Protein AF-A0A812DPA0-F1 (afdb_monomer)

Nearest PDB structures (foldseek):
  1r79-assembly1_A  TM=7.370E-01  e=9.648E-04  Homo sapiens
  6hxi-assembly1_C-2  TM=4.109E-01  e=8.930E-01  Methanothrix soehngenii
  1i2m-assembly3_A  TM=2.859E-01  e=7.400E-01  Homo sapiens
  6o0h-assembly1_D  TM=4.346E-01  e=3.774E+00  Homo sapiens
  7yzm-assembly1_B  TM=3.536E-01  e=4.849E+00  Carboxydothermus hydrogenoformans Z-2901

pLDDT: mean 90.05, std 7.17, range [49.28, 97.56]

InterPro domains:
  IPR001206 Diacylglycerol kinase, catalytic domain [PF00781] (116-225)
  IPR001206 Diacylglycerol kinase, catalytic domain [PS50146] (111-241)
  IPR001206 Diacylglycerol kinase, catalytic domain [SM00046] (115-241)
  IPR002219 Protein kinase C-like, phorbol ester/diacylglycerol-binding domain [PS00479] (22-72)
  IPR002219 Protein kinase C-like, phorbol ester/diacylglycerol-binding domain [PS50081] (21-72)
  IPR002219 Protein kinase C-like, phorbol ester/diacylglycerol-binding domain [SM00109] (22-72)
  IPR016064 NAD kinase/diacylglycerol kinase-like domain superfamily [SSF111331] (112-241)
  IPR017438 Inorganic polyphosphate/ATP-NAD kinase, N-terminal [G3DSA:3.40.50.10330] (113-241)
  IPR037607 Diacylglycerol kinase [PTHR11255] (9-241)
  IPR046349 C1-like domain superfamily [SSF57889] (17-77)

Organism: Acanthosepion pharaonis (NCBI:txid158019)

Structure (mmCIF, N/CA/C/O backbone):
data_AF-A0A812DPA0-F1
#
_entry.id   AF-A0A812DPA0-F1
#
loop_
_atom_site.group_PDB
_atom_site.id
_atom_site.type_symbol
_atom_site.label_atom_id
_atom_site.label_alt_id
_atom_site.label_comp_id
_atom_site.label_asym_id
_atom_site.label_entity_id
_atom_site.label_seq_id
_atom_site.pdbx_PDB_ins_code
_atom_site.Cartn_x
_atom_site.Cartn_y
_atom_site.Cartn_z
_atom_site.occupancy
_atom_site.B_iso_or_equiv
_atom_site.auth_seq_id
_atom_site.auth_comp_id
_atom_site.auth_asym_id
_atom_site.auth_atom_id
_atom_site.pdbx_PDB_model_num
ATOM 1 N N . MET A 1 1 ? 23.669 13.146 8.088 1.00 49.28 1 MET A N 1
ATOM 2 C CA . MET A 1 1 ? 22.434 12.951 7.293 1.00 49.28 1 MET A CA 1
ATOM 3 C C . MET A 1 1 ? 22.847 12.919 5.825 1.00 49.28 1 MET A C 1
ATOM 5 O O . MET A 1 1 ? 23.427 13.899 5.374 1.00 49.28 1 MET A O 1
ATOM 9 N N . LYS A 1 2 ? 22.692 11.794 5.111 1.00 52.56 2 LYS A N 1
ATOM 10 C CA . LYS A 1 2 ? 23.025 11.745 3.674 1.00 52.56 2 LYS A CA 1
ATOM 11 C C . LYS A 1 2 ? 21.976 12.555 2.908 1.00 52.56 2 LYS A C 1
ATOM 13 O O . LYS A 1 2 ? 20.784 12.380 3.145 1.00 52.56 2 LYS A O 1
ATOM 18 N N . LEU A 1 3 ? 22.413 13.466 2.042 1.00 69.50 3 LEU A N 1
ATOM 19 C CA . LEU A 1 3 ? 21.506 14.240 1.196 1.00 69.50 3 LEU A CA 1
ATOM 20 C C . LEU A 1 3 ? 20.857 13.310 0.165 1.00 69.50 3 LEU A C 1
ATOM 22 O O . LEU A 1 3 ? 21.538 12.485 -0.443 1.00 69.50 3 LEU A O 1
ATOM 26 N N . ALA A 1 4 ? 19.543 13.441 -0.023 1.00 71.94 4 ALA A N 1
ATOM 27 C CA . ALA A 1 4 ? 18.821 12.675 -1.031 1.00 71.94 4 ALA A CA 1
ATOM 28 C C . ALA A 1 4 ? 19.314 13.034 -2.443 1.00 71.94 4 ALA A C 1
ATOM 30 O O . ALA A 1 4 ? 19.525 14.210 -2.758 1.00 71.94 4 ALA A O 1
ATOM 31 N N . ASN A 1 5 ? 19.469 12.022 -3.299 1.00 76.19 5 ASN A N 1
ATOM 32 C CA . ASN A 1 5 ? 19.841 12.223 -4.694 1.00 76.19 5 ASN A CA 1
ATOM 33 C C . ASN A 1 5 ? 18.681 12.898 -5.444 1.00 76.19 5 ASN A C 1
ATOM 35 O O . ASN A 1 5 ? 17.614 12.313 -5.602 1.00 76.19 5 ASN A O 1
ATOM 39 N N . ARG A 1 6 ? 18.896 14.131 -5.918 1.00 80.00 6 ARG A N 1
ATOM 40 C CA . ARG A 1 6 ? 17.869 14.927 -6.613 1.00 80.00 6 ARG A CA 1
ATOM 41 C C . ARG A 1 6 ? 17.629 14.497 -8.063 1.00 80.00 6 ARG A C 1
ATOM 43 O O . ARG A 1 6 ? 16.656 14.944 -8.661 1.00 80.00 6 ARG A O 1
ATOM 50 N N . ASN A 1 7 ? 18.485 13.633 -8.607 1.00 80.75 7 ASN A N 1
ATOM 51 C CA . ASN A 1 7 ? 18.394 13.160 -9.988 1.00 80.75 7 ASN A CA 1
ATOM 52 C C . ASN A 1 7 ? 17.482 11.935 -10.130 1.00 80.75 7 ASN A C 1
ATOM 54 O O . ASN A 1 7 ? 17.073 11.611 -11.240 1.00 80.75 7 ASN A O 1
ATOM 58 N N . ILE A 1 8 ? 17.152 11.259 -9.023 1.00 78.81 8 ILE A N 1
ATOM 59 C CA . ILE A 1 8 ? 16.242 10.113 -9.022 1.00 78.81 8 ILE A CA 1
ATOM 60 C C . ILE A 1 8 ? 14.870 10.610 -8.555 1.00 78.81 8 ILE A C 1
ATOM 62 O O . ILE A 1 8 ? 14.715 10.960 -7.382 1.00 78.81 8 ILE A O 1
ATOM 66 N N . PRO A 1 9 ? 13.865 10.691 -9.446 1.00 85.25 9 PRO A N 1
ATOM 67 C CA . PRO A 1 9 ? 12.545 11.154 -9.053 1.00 85.25 9 PRO A CA 1
ATOM 68 C C . PRO A 1 9 ? 11.874 10.128 -8.138 1.00 85.25 9 PRO A C 1
ATOM 70 O O . PRO A 1 9 ? 11.923 8.930 -8.397 1.00 85.25 9 PRO A O 1
ATOM 73 N N . CYS A 1 10 ? 11.183 10.592 -7.098 1.00 88.81 10 CYS A N 1
ATOM 74 C CA . CYS A 1 10 ? 10.332 9.721 -6.293 1.00 88.81 10 CYS A CA 1
ATOM 75 C C . CYS A 1 10 ? 9.084 9.283 -7.076 1.00 88.81 10 CYS A C 1
ATOM 77 O O . CYS A 1 10 ? 8.563 10.021 -7.923 1.00 88.81 10 CYS A O 1
ATOM 79 N N . LYS A 1 11 ? 8.536 8.125 -6.697 1.00 92.56 11 LYS A N 1
ATOM 80 C CA . LYS A 1 11 ? 7.217 7.653 -7.127 1.00 92.56 11 LYS A CA 1
ATOM 81 C C . LYS A 1 11 ? 6.167 8.743 -6.881 1.00 92.56 11 LYS A C 1
ATOM 83 O O . LYS A 1 11 ? 6.020 9.248 -5.768 1.00 92.56 11 LYS A O 1
ATOM 88 N N . ARG A 1 12 ? 5.461 9.151 -7.938 1.00 92.25 12 ARG A N 1
ATOM 89 C CA . ARG A 1 12 ? 4.490 10.252 -7.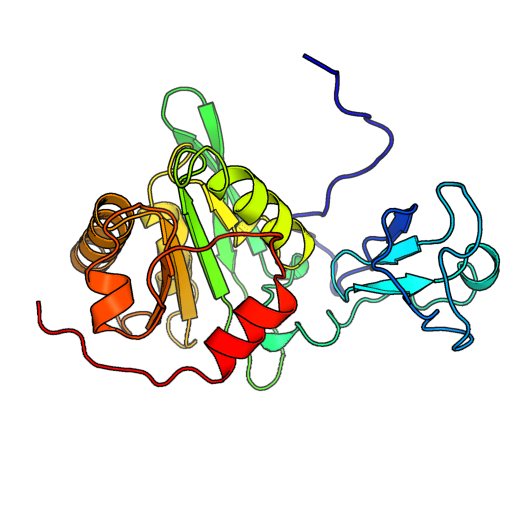875 1.00 92.25 12 ARG A CA 1
ATOM 90 C C . ARG A 1 12 ? 3.247 9.821 -7.096 1.00 92.25 12 ARG A C 1
ATOM 92 O O . ARG A 1 12 ? 2.631 8.821 -7.436 1.00 92.25 12 ARG A O 1
ATOM 99 N N . LEU A 1 13 ? 2.863 10.617 -6.101 1.00 93.69 13 LEU A N 1
ATOM 100 C CA . LEU A 1 13 ? 1.647 10.402 -5.306 1.00 93.69 13 LEU A CA 1
ATOM 101 C C . LEU A 1 13 ? 0.364 10.724 -6.096 1.00 93.69 13 LEU A C 1
ATOM 103 O O . LEU A 1 13 ? -0.662 10.069 -5.941 1.00 93.69 13 LEU A O 1
ATOM 107 N N . SER A 1 14 ? 0.434 11.766 -6.931 1.00 95.19 14 SER A N 1
ATOM 108 C CA . SER A 1 14 ? -0.674 12.301 -7.720 1.00 95.19 14 SER A CA 1
ATOM 109 C C . SER A 1 14 ? -0.170 12.759 -9.089 1.00 95.19 14 SER A C 1
ATOM 111 O O . SER A 1 14 ? 0.941 13.291 -9.202 1.00 95.19 14 SER A O 1
ATOM 113 N N . THR A 1 15 ? -0.969 12.554 -1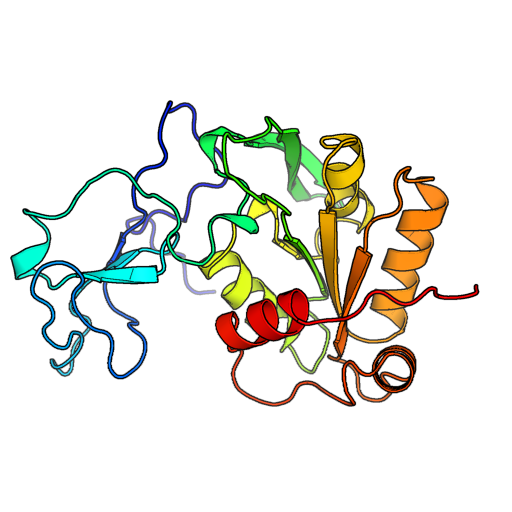0.133 1.00 94.00 15 THR A N 1
ATOM 114 C CA . THR A 1 15 ? -0.676 13.000 -11.502 1.00 94.00 15 THR A CA 1
ATOM 115 C C . THR A 1 15 ? -1.921 13.588 -12.166 1.00 94.00 15 THR A C 1
ATOM 117 O O . THR A 1 15 ? -3.044 13.292 -11.772 1.00 94.00 15 THR A O 1
ATOM 120 N N . LYS A 1 16 ? -1.728 14.443 -13.179 1.00 89.38 16 LYS A N 1
ATOM 121 C CA . LYS A 1 16 ? -2.824 15.036 -13.972 1.00 89.38 16 LYS A CA 1
ATOM 122 C C . LYS A 1 16 ? -3.125 14.270 -15.271 1.00 89.38 16 LYS A C 1
ATOM 124 O O . LYS A 1 16 ? -4.033 14.658 -15.997 1.00 89.38 16 LYS A O 1
ATOM 129 N N . GLY A 1 17 ? -2.333 13.246 -15.595 1.00 87.94 17 GLY A N 1
ATOM 130 C CA . GLY A 1 17 ? -2.465 12.484 -16.837 1.00 87.94 17 GLY A CA 1
ATOM 131 C C . GLY A 1 17 ? -3.703 11.588 -16.846 1.00 87.94 17 GLY A C 1
ATOM 132 O O . GLY A 1 17 ? -4.206 11.211 -15.791 1.00 87.94 17 GLY A O 1
ATOM 133 N N . LYS A 1 18 ? -4.185 11.230 -18.043 1.00 87.38 18 LYS A N 1
ATOM 134 C CA . LYS A 1 18 ? -5.292 10.272 -18.197 1.00 87.38 18 LYS A CA 1
ATOM 135 C C . LYS A 1 18 ? -4.870 8.853 -17.806 1.00 87.38 18 LYS A C 1
ATOM 137 O O . LYS A 1 18 ? -5.647 8.151 -17.168 1.00 87.38 18 LYS A O 1
ATOM 142 N N . TYR A 1 19 ? -3.636 8.482 -18.134 1.00 90.19 19 TYR A N 1
ATOM 143 C CA . TYR A 1 19 ? -3.044 7.177 -17.849 1.00 90.19 19 TYR A CA 1
ATOM 144 C C . TYR A 1 19 ? -1.863 7.323 -16.889 1.00 90.19 19 TYR A C 1
ATOM 146 O O . TYR A 1 19 ? -1.257 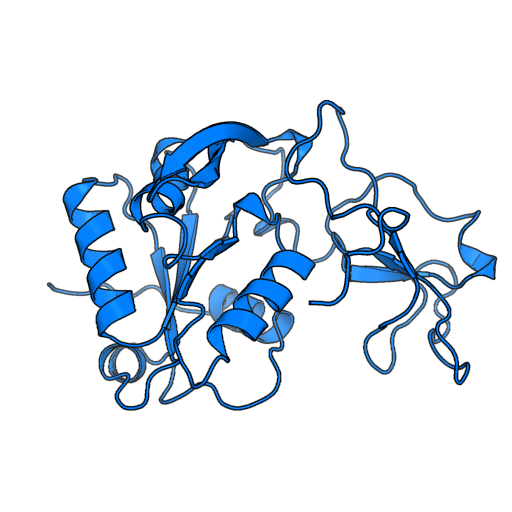8.395 -16.784 1.00 90.19 19 TYR A O 1
ATOM 154 N N . THR A 1 20 ? -1.537 6.243 -16.180 1.00 93.56 20 THR A N 1
ATOM 155 C CA . THR A 1 20 ? -0.352 6.194 -15.320 1.00 93.56 20 THR A CA 1
ATOM 156 C C . THR A 1 20 ? 0.822 5.656 -16.118 1.00 93.56 20 THR A C 1
ATOM 158 O O . THR A 1 20 ? 0.734 4.587 -16.706 1.00 93.56 20 THR A O 1
ATOM 161 N N . ILE A 1 21 ? 1.936 6.385 -16.119 1.00 94.12 21 ILE A N 1
ATOM 162 C CA . ILE A 1 21 ? 3.180 5.916 -16.732 1.00 94.12 21 ILE A CA 1
ATOM 163 C C . ILE A 1 21 ? 3.966 5.038 -15.759 1.00 94.12 21 ILE A C 1
ATOM 165 O O . ILE A 1 21 ? 3.931 5.244 -14.540 1.00 94.12 21 ILE A O 1
ATOM 169 N N . HIS A 1 22 ? 4.718 4.080 -16.293 1.00 95.25 22 HIS A N 1
ATOM 170 C CA . HIS A 1 22 ? 5.630 3.280 -15.481 1.00 95.25 22 HIS A CA 1
ATOM 171 C C . HIS A 1 22 ? 6.635 4.162 -14.725 1.00 95.25 22 HIS A C 1
ATOM 173 O O . HIS A 1 22 ? 7.208 5.106 -15.270 1.00 95.25 22 HIS A O 1
ATOM 179 N N . HIS A 1 23 ? 6.895 3.815 -13.463 1.00 95.06 23 HIS A N 1
ATOM 180 C CA . HIS A 1 23 ? 7.963 4.421 -12.673 1.00 95.06 23 HIS A CA 1
ATOM 181 C C . HIS A 1 23 ? 9.142 3.453 -12.577 1.00 95.06 23 HIS A C 1
ATOM 183 O O . HIS A 1 23 ? 9.199 2.629 -11.665 1.00 95.06 23 HIS A O 1
ATOM 189 N N . TRP A 1 24 ? 10.035 3.526 -13.561 1.00 94.00 24 TRP A N 1
ATOM 190 C CA . TRP A 1 24 ? 11.233 2.693 -13.639 1.00 94.00 24 TRP A CA 1
ATOM 191 C C . TRP A 1 24 ? 12.322 3.198 -12.692 1.00 94.00 24 TRP A C 1
ATOM 193 O O . TRP A 1 24 ? 12.659 4.382 -12.698 1.00 94.00 24 TRP A O 1
ATOM 203 N N . VAL A 1 25 ? 12.877 2.286 -11.902 1.00 92.31 25 VAL A N 1
ATOM 204 C CA . VAL A 1 25 ? 14.040 2.501 -11.038 1.00 92.31 25 VAL A CA 1
ATOM 205 C C . VAL A 1 25 ? 15.119 1.518 -11.468 1.00 92.31 25 VAL A C 1
ATOM 207 O O . VAL A 1 25 ? 14.816 0.367 -11.768 1.00 92.31 25 VAL A O 1
ATOM 210 N N . HIS A 1 26 ? 16.359 1.987 -11.547 1.00 91.44 26 HIS A N 1
ATOM 211 C CA . HIS A 1 26 ? 17.491 1.178 -11.986 1.00 91.44 26 HIS A CA 1
ATOM 212 C C . HIS A 1 26 ? 18.035 0.324 -10.831 1.00 91.44 26 HIS A C 1
ATOM 214 O O . HIS A 1 26 ? 18.316 0.859 -9.755 1.00 91.44 26 HIS A O 1
ATOM 220 N N . GLY A 1 27 ? 18.215 -0.975 -11.067 1.00 88.81 27 GLY A N 1
ATOM 221 C CA . GLY A 1 27 ? 18.738 -1.930 -10.092 1.00 88.81 27 GLY A CA 1
ATOM 222 C C . GLY A 1 27 ? 17.815 -2.235 -8.903 1.00 88.81 27 GLY A C 1
ATOM 223 O O . GLY A 1 27 ? 16.635 -1.879 -8.890 1.00 88.81 27 GLY A O 1
ATOM 224 N N . ASN A 1 28 ? 18.376 -2.927 -7.899 1.00 82.88 28 ASN A N 1
ATOM 225 C CA . ASN A 1 28 ? 17.655 -3.486 -6.744 1.00 82.88 28 ASN A CA 1
ATOM 226 C C . ASN A 1 28 ? 16.487 -4.406 -7.155 1.00 82.88 28 ASN A C 1
ATOM 228 O O . ASN A 1 28 ? 15.360 -4.271 -6.671 1.00 82.88 28 ASN A O 1
ATOM 232 N N . LEU A 1 29 ? 16.759 -5.288 -8.118 1.00 88.88 29 LEU A N 1
ATOM 233 C CA . LEU A 1 29 ? 15.803 -6.278 -8.596 1.00 88.88 29 LEU A CA 1
ATOM 234 C C . LEU A 1 29 ? 15.728 -7.443 -7.594 1.00 88.88 29 LEU A C 1
ATOM 236 O O . LEU A 1 29 ? 16.769 -7.848 -7.073 1.00 88.88 29 LEU A O 1
ATOM 240 N N . PRO A 1 30 ? 14.534 -8.010 -7.348 1.00 86.25 30 PRO A N 1
ATOM 241 C CA . PRO A 1 30 ? 14.396 -9.279 -6.642 1.00 86.25 30 PRO A CA 1
ATOM 242 C C . PRO A 1 30 ? 15.233 -10.390 -7.287 1.00 86.25 30 PRO A C 1
ATOM 244 O O . PRO A 1 30 ? 15.467 -10.385 -8.503 1.00 86.25 30 PRO A O 1
ATOM 247 N N . LEU A 1 31 ? 15.646 -11.370 -6.483 1.00 83.81 31 LEU A N 1
ATOM 248 C CA . LEU A 1 31 ? 16.344 -12.553 -6.985 1.00 83.81 31 LEU A CA 1
ATOM 249 C C . LEU A 1 31 ? 15.503 -13.261 -8.053 1.00 83.81 31 LEU A C 1
ATOM 251 O O . LEU A 1 31 ? 14.280 -13.335 -7.950 1.00 83.81 31 LEU A O 1
ATOM 255 N N . CYS A 1 32 ? 16.175 -13.774 -9.086 1.00 86.31 32 CYS A N 1
ATOM 256 C CA . CYS A 1 32 ? 15.540 -14.489 -10.199 1.00 86.31 32 CYS A CA 1
ATOM 257 C C . CYS A 1 32 ? 14.471 -13.674 -10.958 1.00 86.31 32 CYS A C 1
ATOM 259 O O . CYS A 1 32 ? 13.573 -14.252 -11.569 1.00 86.31 32 CYS A O 1
ATOM 261 N N . SER A 1 33 ? 14.560 -12.339 -10.949 1.00 92.38 33 SER A N 1
ATOM 262 C CA . SER A 1 33 ? 13.690 -11.487 -11.767 1.00 92.38 33 SER A CA 1
ATOM 263 C C . SER A 1 33 ? 13.838 -11.809 -13.253 1.00 92.38 33 SER A C 1
ATOM 265 O O . SER A 1 33 ? 14.954 -11.966 -13.741 1.00 92.38 33 SER A O 1
ATOM 267 N N . THR A 1 34 ? 12.733 -11.840 -13.992 1.00 94.94 34 THR A N 1
ATOM 268 C CA . THR A 1 34 ? 12.727 -12.046 -15.447 1.00 94.94 34 THR A CA 1
ATOM 269 C C . THR A 1 34 ? 12.311 -10.779 -16.182 1.00 94.94 34 THR A C 1
ATOM 271 O O . THR A 1 34 ? 11.485 -9.986 -15.712 1.00 94.94 34 THR A O 1
ATOM 274 N N . CYS A 1 35 ? 12.902 -10.560 -17.352 1.00 95.56 35 CYS A N 1
ATOM 275 C CA . CYS A 1 35 ? 12.559 -9.438 -18.202 1.00 95.56 35 CYS A CA 1
ATOM 276 C C . CYS A 1 35 ? 11.189 -9.663 -18.826 1.00 95.56 35 CYS A C 1
ATOM 278 O O . CYS A 1 35 ? 10.975 -10.648 -19.527 1.00 95.56 35 CYS A O 1
ATOM 280 N N . TYR A 1 36 ? 10.276 -8.708 -18.660 1.00 95.38 36 TYR A N 1
ATOM 281 C CA . TYR A 1 36 ? 8.933 -8.851 -19.222 1.00 95.38 36 TYR A CA 1
ATOM 282 C C . TYR A 1 36 ? 8.898 -8.753 -20.758 1.00 95.38 36 TYR A C 1
ATOM 284 O O . TYR A 1 36 ? 7.898 -9.124 -21.363 1.00 95.38 36 TYR A O 1
ATOM 292 N N . VAL A 1 37 ? 9.967 -8.241 -21.380 1.00 95.19 37 VAL A N 1
ATOM 293 C CA . VAL A 1 37 ? 10.072 -8.074 -22.836 1.00 95.19 37 VAL A CA 1
ATOM 294 C C . VAL A 1 37 ? 10.589 -9.346 -23.508 1.00 95.19 37 VAL A C 1
ATOM 296 O O . VAL A 1 37 ? 9.979 -9.809 -24.464 1.00 95.19 37 VAL A O 1
ATOM 299 N N . CYS A 1 38 ? 11.716 -9.901 -23.044 1.00 95.12 38 CYS A N 1
ATOM 300 C CA . CYS A 1 38 ? 12.365 -11.049 -23.692 1.00 95.12 38 CYS A CA 1
ATOM 301 C C . CYS A 1 38 ? 12.222 -12.377 -22.933 1.00 95.12 38 CYS A C 1
ATOM 303 O O . CYS A 1 38 ? 12.542 -13.415 -23.496 1.00 95.12 38 CYS A O 1
ATOM 305 N N . GLY A 1 39 ? 11.760 -12.363 -21.678 1.00 94.81 39 GLY A N 1
ATOM 306 C CA . GLY A 1 39 ? 11.604 -13.556 -20.836 1.00 94.81 39 GLY A CA 1
ATOM 307 C C . GLY A 1 39 ? 12.870 -14.011 -20.100 1.00 94.81 39 GLY A C 1
ATOM 308 O O . GLY A 1 39 ? 12.768 -14.804 -19.168 1.00 94.81 39 GLY A O 1
ATOM 309 N N . GLU A 1 40 ? 14.042 -13.484 -20.456 1.00 95.12 40 GLU A N 1
ATOM 310 C CA . GLU A 1 40 ? 15.328 -13.882 -19.867 1.00 95.12 40 GLU A CA 1
ATOM 311 C C . GLU A 1 40 ? 15.579 -13.259 -18.483 1.00 95.12 40 GLU A C 1
ATOM 313 O O . GLU A 1 40 ? 15.008 -12.225 -18.127 1.00 95.12 40 GLU A O 1
ATOM 318 N N . ILE A 1 41 ? 16.472 -13.866 -17.698 1.00 94.06 41 ILE A N 1
ATOM 319 C CA . ILE A 1 41 ? 16.788 -13.440 -16.324 1.00 94.06 41 ILE A CA 1
ATOM 320 C C . ILE A 1 41 ? 17.462 -12.053 -16.312 1.00 94.06 41 ILE A C 1
ATOM 322 O O . ILE A 1 41 ? 18.400 -11.786 -17.065 1.00 94.06 41 ILE A O 1
ATOM 326 N N . CYS A 1 42 ? 17.002 -11.161 -15.437 1.00 93.31 42 CYS A N 1
ATOM 327 C CA . CYS A 1 42 ? 17.595 -9.852 -15.153 1.00 93.31 42 CYS A CA 1
ATOM 328 C C . CYS A 1 42 ? 18.564 -9.908 -13.962 1.00 93.31 42 CYS A C 1
ATOM 330 O O . CYS A 1 42 ? 18.535 -10.835 -13.156 1.00 93.31 42 CYS A O 1
ATOM 332 N N . GLY A 1 43 ? 19.399 -8.878 -13.812 1.00 86.88 43 GLY A N 1
ATOM 333 C CA . GLY A 1 43 ? 20.241 -8.710 -12.623 1.00 86.88 43 GLY A CA 1
ATOM 334 C C . GLY A 1 43 ? 21.429 -9.673 -12.545 1.00 86.88 43 GLY A C 1
ATOM 335 O O . GLY A 1 43 ? 21.982 -9.872 -11.471 1.00 86.88 43 GLY A O 1
ATOM 336 N N . ILE A 1 44 ? 21.826 -10.279 -13.669 1.00 84.38 44 ILE A N 1
ATOM 337 C CA . ILE A 1 44 ? 22.929 -11.257 -13.725 1.00 84.38 44 ILE A CA 1
ATOM 338 C C . ILE A 1 44 ? 24.295 -10.573 -13.531 1.00 84.38 44 ILE A C 1
ATOM 340 O O . ILE A 1 44 ? 25.270 -11.201 -13.121 1.00 84.38 44 ILE A O 1
ATOM 344 N N . GLN A 1 45 ? 24.397 -9.277 -13.839 1.00 81.75 45 GLN A N 1
ATOM 345 C CA . GLN A 1 45 ? 25.662 -8.557 -13.731 1.00 81.75 45 GLN A CA 1
ATOM 346 C C . GLN A 1 45 ? 25.943 -8.172 -12.270 1.00 81.75 45 GLN A C 1
ATOM 348 O O . GLN A 1 45 ? 25.027 -7.729 -11.577 1.00 81.75 45 GLN A O 1
ATOM 353 N N . PRO A 1 46 ? 27.207 -8.230 -11.804 1.00 77.12 46 PRO A N 1
ATOM 354 C CA . PRO A 1 46 ? 27.602 -7.868 -10.438 1.00 77.12 46 PRO A CA 1
ATOM 355 C C . PRO A 1 46 ? 27.648 -6.340 -10.226 1.00 77.12 46 PRO A C 1
ATOM 357 O O . PRO A 1 46 ? 28.549 -5.801 -9.588 1.00 77.12 46 PRO A O 1
ATOM 360 N N . GLN A 1 47 ? 26.692 -5.620 -10.809 1.00 80.00 47 GLN A N 1
ATOM 361 C CA . GLN A 1 47 ? 26.527 -4.176 -10.729 1.00 80.00 47 GLN A CA 1
ATOM 362 C C . GLN A 1 47 ? 25.036 -3.830 -10.712 1.00 80.00 47 GLN A C 1
ATOM 364 O O . GLN A 1 47 ? 24.195 -4.641 -11.102 1.00 80.00 47 GLN A O 1
ATOM 369 N N . LEU A 1 48 ? 24.699 -2.599 -10.314 1.00 79.56 48 LEU A N 1
ATOM 370 C CA . LEU A 1 48 ? 23.358 -2.066 -10.553 1.00 79.56 48 LEU A CA 1
ATOM 371 C C . LEU A 1 48 ? 23.111 -2.077 -12.065 1.00 79.56 48 LEU A C 1
ATOM 373 O O . LEU A 1 48 ? 23.750 -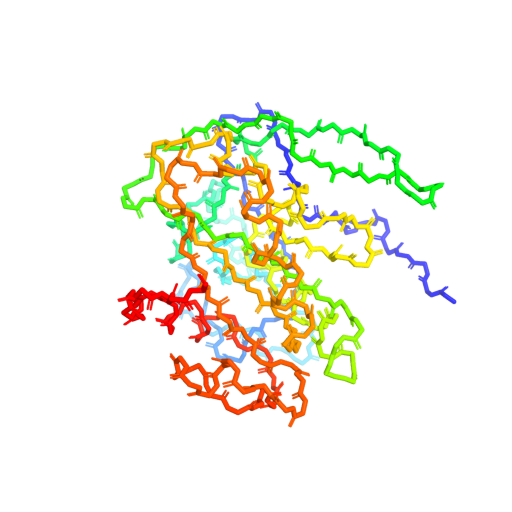1.329 -12.801 1.00 79.56 48 LEU A O 1
ATOM 377 N N . CYS A 1 49 ? 22.216 -2.946 -12.511 1.00 85.31 49 CYS A N 1
ATOM 378 C CA . CYS A 1 49 ? 21.807 -3.099 -13.897 1.00 85.31 49 CYS A CA 1
ATOM 379 C C . CYS A 1 49 ? 20.300 -3.333 -13.955 1.00 85.31 49 CYS A C 1
ATOM 381 O O . CYS A 1 49 ? 19.677 -3.674 -12.945 1.00 85.31 49 CYS A O 1
ATOM 383 N N . ASP A 1 50 ? 19.745 -3.152 -15.151 1.00 94.44 50 ASP A N 1
ATOM 384 C CA . ASP A 1 50 ? 18.338 -3.363 -15.460 1.00 94.44 50 ASP A CA 1
ATOM 385 C C . ASP A 1 50 ? 17.398 -2.447 -14.662 1.00 94.44 50 ASP A C 1
ATOM 387 O O . ASP A 1 50 ? 17.799 -1.625 -13.832 1.00 94.44 50 ASP A O 1
ATOM 391 N N . PHE A 1 51 ? 16.110 -2.532 -14.965 1.00 94.62 51 PHE A N 1
ATOM 392 C CA . PHE A 1 51 ? 15.099 -1.644 -14.413 1.00 94.62 51 PHE A CA 1
ATOM 393 C C . PHE A 1 51 ? 13.949 -2.434 -13.819 1.00 94.62 51 PHE A C 1
ATOM 395 O O . PHE A 1 51 ? 13.503 -3.413 -14.407 1.00 94.62 51 PHE A O 1
ATOM 402 N N . ILE A 1 52 ? 13.398 -1.942 -12.714 1.00 94.69 52 ILE A N 1
ATOM 403 C CA . ILE A 1 52 ? 12.154 -2.428 -12.119 1.00 94.69 52 ILE A CA 1
ATOM 404 C C . ILE A 1 52 ? 11.119 -1.306 -12.062 1.00 94.69 52 ILE A C 1
ATOM 406 O O . ILE A 1 52 ? 11.416 -0.172 -11.673 1.00 94.69 52 ILE A O 1
ATOM 410 N N . CYS A 1 53 ? 9.880 -1.597 -12.448 1.00 95.44 53 CYS A N 1
ATOM 411 C CA . CYS A 1 53 ? 8.788 -0.646 -12.312 1.00 95.44 53 CYS A CA 1
ATOM 412 C C . CYS A 1 53 ? 8.205 -0.705 -10.900 1.00 95.44 53 CYS A C 1
ATOM 414 O O . CYS A 1 53 ? 7.640 -1.717 -10.507 1.00 95.44 53 CYS A O 1
ATOM 416 N N . ARG A 1 54 ? 8.203 0.402 -10.153 1.00 95.31 54 ARG A N 1
ATOM 417 C CA . ARG A 1 54 ? 7.629 0.426 -8.790 1.00 95.31 54 ARG A CA 1
ATOM 418 C C . ARG A 1 54 ? 6.100 0.458 -8.732 1.00 95.31 54 ARG A C 1
ATOM 420 O O . ARG A 1 54 ? 5.547 0.620 -7.651 1.00 95.31 54 ARG A O 1
ATOM 427 N N . TRP A 1 55 ? 5.408 0.374 -9.864 1.00 95.94 55 TRP A N 1
ATOM 428 C CA . TRP A 1 55 ? 3.953 0.209 -9.900 1.00 95.94 55 TRP A CA 1
ATOM 429 C C . TRP A 1 55 ? 3.599 -1.255 -10.146 1.00 95.94 55 TRP A C 1
ATOM 431 O O . TRP A 1 55 ? 3.070 -1.901 -9.252 1.00 95.94 55 TRP A O 1
ATOM 441 N N . CYS A 1 56 ? 3.956 -1.796 -11.314 1.00 95.88 56 CYS A N 1
ATOM 442 C CA . CYS A 1 56 ? 3.618 -3.173 -11.689 1.00 95.88 56 CYS A CA 1
ATOM 443 C C . CYS A 1 56 ? 4.649 -4.237 -11.282 1.00 95.88 56 CYS A C 1
ATOM 445 O O . CYS A 1 56 ? 4.419 -5.410 -11.551 1.00 95.88 56 CYS A O 1
ATOM 447 N N . GLN A 1 57 ? 5.787 -3.847 -10.697 1.00 95.50 57 GLN A N 1
ATOM 448 C CA . GLN A 1 57 ? 6.916 -4.717 -10.316 1.00 95.50 57 GLN A CA 1
ATOM 449 C C . GLN A 1 57 ? 7.582 -5.499 -11.465 1.00 95.50 57 GLN A C 1
ATOM 451 O O . GLN A 1 57 ? 8.458 -6.320 -11.214 1.00 95.50 57 GLN A O 1
ATOM 456 N N . ARG A 1 58 ? 7.237 -5.229 -12.733 1.00 95.06 58 ARG A N 1
ATOM 457 C CA . ARG A 1 58 ? 7.929 -5.834 -13.886 1.00 95.06 58 ARG A CA 1
ATOM 458 C C . ARG A 1 58 ? 9.381 -5.375 -13.965 1.00 95.06 58 ARG A C 1
ATOM 460 O O . ARG A 1 58 ? 9.668 -4.215 -13.658 1.00 95.06 58 ARG A O 1
ATOM 467 N N . CYS A 1 59 ? 10.248 -6.258 -14.458 1.00 95.94 59 CYS A N 1
ATOM 468 C CA . CYS A 1 59 ? 11.656 -5.973 -14.718 1.00 95.94 59 CYS A CA 1
ATOM 469 C C . CYS A 1 59 ? 11.952 -5.881 -16.224 1.00 95.94 59 CYS A C 1
ATOM 471 O O . CYS A 1 59 ? 11.286 -6.521 -17.040 1.00 95.94 59 CYS A O 1
ATOM 473 N N . VAL A 1 60 ? 12.931 -5.059 -16.605 1.00 96.06 60 VAL A N 1
ATOM 474 C CA . VAL A 1 60 ? 13.354 -4.835 -17.997 1.00 96.06 60 VAL A CA 1
ATOM 475 C C . VAL A 1 60 ? 14.862 -4.721 -18.072 1.00 96.06 60 VAL A C 1
ATOM 477 O O . VAL A 1 60 ? 15.442 -3.908 -17.352 1.00 96.06 60 VAL A O 1
ATOM 480 N N . HIS A 1 61 ? 15.488 -5.458 -18.990 1.00 95.62 61 HIS A N 1
ATOM 481 C CA . HIS A 1 61 ? 16.913 -5.285 -19.252 1.00 95.62 61 HIS A CA 1
ATOM 482 C C . HIS A 1 61 ? 17.246 -3.894 -19.777 1.00 95.62 61 HIS A C 1
ATOM 484 O O . HIS A 1 61 ? 16.459 -3.283 -20.501 1.00 95.62 61 HIS A O 1
ATOM 490 N N . ASN A 1 62 ? 18.475 -3.444 -19.540 1.00 94.06 62 ASN A N 1
ATOM 491 C CA . ASN A 1 62 ? 18.985 -2.199 -20.125 1.00 94.06 62 ASN A CA 1
ATOM 492 C C . ASN A 1 62 ? 18.777 -2.122 -21.653 1.00 94.06 62 ASN A C 1
ATOM 494 O O . ASN A 1 62 ? 18.306 -1.105 -22.162 1.00 94.06 62 ASN A O 1
ATOM 498 N N . GLY A 1 63 ? 19.060 -3.212 -22.378 1.00 93.38 63 GLY A N 1
ATOM 499 C CA . GLY A 1 63 ? 18.873 -3.288 -23.834 1.00 93.38 63 GLY A CA 1
ATOM 500 C C . GLY A 1 63 ? 17.406 -3.332 -24.279 1.00 93.38 63 GLY A C 1
ATOM 501 O O . GLY A 1 63 ? 17.060 -2.797 -25.328 1.00 93.38 63 GLY A O 1
ATOM 502 N N . CYS A 1 64 ? 16.521 -3.902 -23.460 1.00 94.44 64 CYS A N 1
ATOM 503 C CA . CYS A 1 64 ? 15.087 -3.997 -23.747 1.00 94.44 64 CYS A CA 1
ATOM 504 C C . CYS A 1 64 ? 14.315 -2.716 -23.387 1.00 94.44 64 CYS A C 1
ATOM 506 O O . CYS A 1 64 ? 13.133 -2.591 -23.702 1.00 94.44 64 CYS A O 1
ATOM 508 N N . PHE A 1 65 ? 14.956 -1.735 -22.743 1.00 93.31 65 PHE A N 1
ATOM 509 C CA . PHE A 1 65 ? 14.270 -0.554 -22.217 1.00 93.31 65 PHE A CA 1
ATOM 510 C C . PHE A 1 65 ? 13.633 0.338 -23.294 1.00 93.31 65 PHE A C 1
ATOM 512 O O . PHE A 1 65 ? 12.709 1.093 -22.990 1.00 93.31 65 PHE A O 1
ATOM 519 N N . GLN A 1 66 ? 14.103 0.275 -24.542 1.00 90.88 66 GLN A N 1
ATOM 520 C CA . GLN A 1 66 ? 13.576 1.097 -25.641 1.00 90.88 66 GLN A CA 1
ATOM 521 C C . GLN A 1 66 ? 12.280 0.547 -26.248 1.00 90.88 66 GLN A C 1
ATOM 523 O O . GLN A 1 66 ? 11.497 1.314 -26.794 1.00 90.88 66 GLN A O 1
ATOM 528 N N . VAL A 1 67 ? 12.038 -0.760 -26.130 1.00 89.31 67 VAL A N 1
ATOM 529 C CA . VAL A 1 67 ? 10.887 -1.448 -26.748 1.00 89.31 67 VAL A CA 1
ATOM 530 C C . VAL A 1 67 ? 9.735 -1.693 -25.769 1.00 89.31 67 VAL A C 1
ATOM 532 O O . VAL A 1 67 ? 8.730 -2.295 -26.125 1.00 89.31 67 VAL A O 1
ATOM 535 N N . LYS A 1 68 ? 9.887 -1.241 -24.523 1.00 90.00 68 LYS A N 1
ATOM 536 C CA . LYS A 1 68 ? 8.894 -1.382 -23.457 1.00 90.00 68 LYS A CA 1
ATOM 537 C C . LYS A 1 68 ? 7.687 -0.453 -23.688 1.00 90.00 68 LYS A C 1
ATOM 539 O O . LYS A 1 68 ? 7.843 0.670 -24.172 1.00 90.00 68 LYS A O 1
ATOM 544 N N . ASP A 1 69 ? 6.521 -0.866 -23.209 1.00 90.25 69 ASP A N 1
ATOM 545 C CA . ASP A 1 69 ? 5.345 -0.004 -23.082 1.00 90.25 69 ASP A CA 1
ATOM 546 C C . ASP A 1 69 ? 5.564 1.129 -22.068 1.00 90.25 69 ASP A C 1
ATOM 548 O O . ASP A 1 69 ? 6.281 1.000 -21.069 1.00 90.25 69 ASP A O 1
ATOM 552 N N . ASN A 1 70 ? 4.918 2.271 -22.312 1.00 90.69 70 ASN A N 1
ATOM 553 C CA . ASN A 1 70 ? 5.009 3.430 -21.421 1.00 90.69 70 ASN A CA 1
ATOM 554 C C . ASN A 1 70 ? 3.888 3.477 -20.373 1.00 90.69 70 ASN A C 1
ATOM 556 O O . ASN A 1 70 ? 4.094 4.033 -19.289 1.00 90.69 70 ASN A O 1
ATOM 560 N N . GLU A 1 71 ? 2.727 2.894 -20.671 1.00 94.94 71 GLU A N 1
ATOM 561 C CA . GLU A 1 71 ? 1.558 2.897 -19.791 1.00 94.94 71 GLU A CA 1
ATOM 562 C C . GLU A 1 71 ? 1.579 1.708 -18.832 1.00 94.94 71 GLU A C 1
ATOM 564 O O . GLU A 1 71 ? 1.708 0.559 -19.239 1.00 94.94 71 GLU A O 1
ATOM 569 N N . CYS A 1 72 ? 1.431 1.997 -17.542 1.00 95.44 72 CYS A N 1
ATOM 570 C CA . CYS A 1 72 ? 1.434 0.995 -16.496 1.00 95.44 72 CYS A CA 1
ATOM 571 C C . CYS A 1 72 ? 0.013 0.557 -16.146 1.00 95.44 72 CYS A C 1
ATOM 573 O O . CYS A 1 72 ? -0.832 1.366 -15.769 1.00 95.44 72 CYS A O 1
ATOM 575 N N . ASP A 1 73 ? -0.194 -0.752 -16.170 1.00 95.62 73 ASP A N 1
ATOM 576 C CA . ASP A 1 73 ? -1.418 -1.449 -15.772 1.00 95.62 73 ASP A CA 1
ATOM 577 C C . ASP A 1 73 ? -1.434 -1.872 -14.290 1.00 95.62 73 ASP A C 1
ATOM 579 O O . ASP A 1 73 ? -2.337 -2.589 -13.865 1.00 95.62 73 ASP A O 1
ATOM 583 N N . PHE A 1 74 ? -0.422 -1.468 -13.510 1.00 96.50 74 PHE A N 1
ATOM 584 C CA . PHE A 1 74 ? -0.199 -1.846 -12.104 1.00 96.50 74 PHE A CA 1
ATOM 585 C C . PHE A 1 74 ? 0.037 -3.346 -11.841 1.00 96.50 74 PHE A C 1
ATOM 587 O O . PHE A 1 74 ? 0.238 -3.739 -10.691 1.00 96.50 74 PHE A O 1
ATOM 594 N N . GLY A 1 75 ? 0.103 -4.174 -12.887 1.00 95.38 75 GLY A N 1
ATOM 595 C CA . GLY A 1 75 ? 0.402 -5.600 -12.788 1.00 95.38 75 GLY A CA 1
ATOM 596 C C . GLY A 1 75 ? -0.530 -6.358 -11.824 1.00 95.38 75 GLY A C 1
ATOM 597 O O . GLY A 1 75 ? -1.730 -6.069 -11.773 1.00 95.38 75 GLY A O 1
ATOM 598 N N . PRO A 1 76 ? -0.010 -7.329 -11.046 1.00 94.31 76 PRO A N 1
ATOM 599 C CA . PRO A 1 76 ? -0.834 -8.172 -10.172 1.00 94.31 76 PRO A CA 1
ATOM 600 C C . PRO A 1 76 ? -1.466 -7.407 -8.999 1.00 94.31 76 PRO A C 1
ATOM 602 O O . PRO A 1 76 ? -2.458 -7.857 -8.436 1.00 94.31 76 PRO A O 1
ATOM 605 N N . TYR A 1 77 ? -0.948 -6.224 -8.658 1.00 95.94 77 TYR A N 1
ATOM 606 C CA . TYR A 1 77 ? -1.408 -5.427 -7.515 1.00 95.94 77 TYR A CA 1
ATOM 607 C C . TYR A 1 77 ? -2.459 -4.369 -7.892 1.00 95.94 77 TYR A C 1
ATOM 609 O O . TYR A 1 77 ? -2.834 -3.541 -7.061 1.00 95.94 77 TYR A O 1
ATOM 617 N N . LYS A 1 78 ? -2.955 -4.369 -9.139 1.00 96.38 78 LYS A N 1
ATOM 618 C CA . LYS A 1 78 ? -3.893 -3.353 -9.652 1.00 96.38 78 LYS A CA 1
ATOM 619 C C . LYS A 1 78 ? -5.167 -3.194 -8.819 1.00 96.38 78 LYS A C 1
ATOM 621 O O . LYS A 1 78 ? -5.679 -2.085 -8.713 1.00 96.38 78 LYS A O 1
ATOM 626 N N . SER A 1 79 ? -5.666 -4.275 -8.219 1.00 95.81 79 SER A N 1
ATOM 627 C CA . SER A 1 79 ? -6.900 -4.268 -7.426 1.00 95.81 79 SER A CA 1
ATOM 628 C C . SER A 1 79 ? -6.749 -3.536 -6.093 1.00 95.81 79 SER A C 1
ATOM 630 O O . SER A 1 79 ? -7.743 -3.038 -5.582 1.00 95.81 79 SER A O 1
ATOM 632 N N . VAL A 1 80 ? -5.528 -3.428 -5.555 1.00 96.75 80 VAL A N 1
ATOM 633 C CA . VAL A 1 80 ? -5.266 -2.833 -4.230 1.00 96.75 80 VAL A CA 1
ATOM 634 C C . VAL A 1 80 ? -4.621 -1.446 -4.299 1.00 96.75 80 VAL A C 1
ATOM 636 O O . VAL A 1 80 ? -4.553 -0.733 -3.295 1.00 96.75 80 VAL A O 1
ATOM 639 N N . ILE A 1 81 ? -4.133 -1.042 -5.474 1.00 97.06 81 ILE A N 1
ATOM 640 C CA . ILE A 1 81 ? -3.488 0.255 -5.700 1.00 97.06 81 ILE A CA 1
ATOM 641 C C . ILE A 1 81 ? -4.544 1.307 -6.032 1.00 97.06 81 ILE A C 1
ATOM 643 O O . ILE A 1 81 ? -5.403 1.081 -6.880 1.00 97.06 81 ILE A O 1
ATOM 647 N N . VAL A 1 82 ? -4.437 2.498 -5.436 1.00 96.69 82 VAL A N 1
ATOM 648 C CA . VAL A 1 82 ? -5.147 3.685 -5.926 1.00 96.69 82 VAL A CA 1
ATOM 649 C C . VAL A 1 82 ? -4.262 4.388 -6.964 1.00 96.69 82 VAL A C 1
ATOM 651 O O . VAL A 1 82 ? -3.215 4.942 -6.598 1.00 96.69 82 VAL A O 1
ATOM 654 N N . PRO A 1 83 ? -4.656 4.420 -8.251 1.00 96.38 83 PRO A N 1
ATOM 655 C CA . PRO A 1 83 ? -3.858 5.047 -9.299 1.00 96.38 83 PRO A CA 1
ATOM 656 C C . PRO A 1 83 ? -3.538 6.521 -8.995 1.00 96.38 83 PRO A C 1
ATOM 658 O O . PRO A 1 83 ? -4.406 7.258 -8.525 1.00 96.38 83 PRO A O 1
ATOM 661 N N . PRO A 1 84 ? -2.320 7.017 -9.275 1.00 96.25 84 PRO A N 1
ATOM 662 C CA . PRO A 1 84 ? -1.951 8.397 -8.958 1.00 96.25 84 PRO A CA 1
ATOM 663 C C . PRO A 1 84 ? -2.755 9.440 -9.751 1.00 96.25 84 PRO A C 1
ATOM 665 O O . PRO A 1 84 ? -2.905 10.573 -9.305 1.00 96.25 84 PRO A O 1
ATOM 668 N N . ASN A 1 85 ? -3.294 9.104 -10.922 1.00 95.06 85 ASN A N 1
ATOM 669 C CA . ASN A 1 85 ? -4.230 9.959 -11.668 1.00 95.06 85 ASN A CA 1
ATOM 670 C C . ASN A 1 85 ? -5.627 10.057 -11.018 1.00 95.06 85 ASN A C 1
ATOM 672 O O . ASN A 1 85 ? -6.406 10.945 -11.367 1.00 95.06 85 ASN A O 1
ATOM 676 N N . CYS A 1 86 ? -5.933 9.186 -10.055 1.00 95.50 86 CYS A N 1
ATOM 677 C CA . CYS A 1 86 ? -7.176 9.201 -9.291 1.00 95.50 86 CYS A CA 1
ATOM 678 C C . CYS A 1 86 ? -7.078 9.970 -7.969 1.00 95.50 86 CYS A C 1
ATOM 680 O O . CYS A 1 86 ? -8.110 10.212 -7.354 1.00 95.50 86 CYS A O 1
ATOM 682 N N . VAL A 1 87 ? -5.880 10.368 -7.528 1.00 95.56 87 VAL A N 1
ATOM 683 C CA . VAL A 1 87 ? -5.661 10.988 -6.212 1.00 95.56 87 VAL A CA 1
ATOM 684 C C . VAL A 1 87 ? -5.392 12.480 -6.356 1.00 95.56 87 VAL A C 1
ATOM 686 O O . VAL A 1 87 ? -4.539 12.898 -7.140 1.00 95.56 87 VAL A O 1
ATOM 689 N N . ARG A 1 88 ? -6.065 13.299 -5.551 1.00 95.50 88 ARG A N 1
ATOM 690 C CA . ARG A 1 88 ? -5.754 14.719 -5.335 1.00 95.50 88 ARG A CA 1
ATOM 691 C C . ARG A 1 88 ? -5.309 14.900 -3.893 1.00 95.50 88 ARG A C 1
ATOM 693 O O . ARG A 1 88 ? -5.864 14.280 -2.991 1.00 95.50 88 ARG A O 1
ATOM 700 N N . LEU A 1 89 ? -4.299 15.739 -3.687 1.00 94.56 89 LEU A N 1
ATOM 701 C CA . LEU A 1 89 ? -3.686 15.945 -2.379 1.00 94.56 89 LEU A CA 1
ATOM 702 C C . LEU A 1 89 ? -3.792 17.401 -1.953 1.00 94.56 89 LEU A C 1
ATOM 704 O O . LEU A 1 89 ? -3.714 18.305 -2.789 1.00 94.56 89 LEU A O 1
ATOM 708 N N . LYS A 1 90 ? -3.858 17.609 -0.642 1.00 93.38 90 LYS A N 1
ATOM 709 C CA . LYS A 1 90 ? -3.733 18.918 -0.004 1.00 93.38 90 LYS A CA 1
ATOM 710 C C . LYS A 1 90 ? -2.655 18.892 1.066 1.00 93.38 90 LYS A C 1
ATOM 712 O O . LYS A 1 90 ? -2.324 17.850 1.627 1.00 93.38 90 LYS A O 1
ATOM 717 N N . TRP A 1 91 ? -2.103 20.066 1.341 1.00 92.25 91 TRP A N 1
ATOM 718 C CA . TRP A 1 91 ? -1.165 20.248 2.438 1.00 92.25 91 TRP A CA 1
ATOM 719 C C . TRP A 1 91 ? -1.917 20.542 3.727 1.00 92.25 91 TRP A C 1
ATOM 721 O O . TRP A 1 91 ? -2.738 21.456 3.758 1.00 92.25 91 TRP A O 1
ATOM 731 N N . VAL A 1 92 ? -1.561 19.839 4.794 1.00 88.25 92 VAL A N 1
ATOM 732 C CA . VAL A 1 92 ? -2.034 20.112 6.153 1.00 88.25 92 VAL A CA 1
ATOM 733 C C . VAL A 1 92 ? -0.862 20.314 7.099 1.00 88.25 92 VAL A C 1
ATOM 735 O O . VAL A 1 92 ? 0.217 19.750 6.905 1.00 88.25 92 VAL A O 1
ATOM 738 N N . GLY A 1 93 ? -1.058 21.165 8.103 1.00 86.38 93 GLY A N 1
ATOM 739 C CA . GLY A 1 93 ? -0.099 21.361 9.183 1.00 86.38 93 GLY A CA 1
ATOM 740 C C . GLY A 1 93 ? -0.384 20.393 10.326 1.00 86.38 93 GLY A C 1
ATOM 741 O O . GLY A 1 93 ? -1.490 20.390 10.855 1.00 86.38 93 GLY A O 1
ATOM 742 N N . PHE A 1 94 ? 0.606 19.603 10.733 1.00 82.56 94 PHE A N 1
ATOM 743 C CA . PHE A 1 94 ? 0.526 18.744 11.913 1.00 82.56 94 PHE A CA 1
ATOM 744 C C . PHE A 1 94 ? 1.867 18.743 12.651 1.00 82.56 94 PHE A C 1
ATOM 746 O O . PHE A 1 94 ? 2.921 18.661 12.023 1.00 82.56 94 PHE A O 1
ATOM 753 N N . LYS A 1 95 ? 1.849 18.902 13.984 1.00 82.81 95 LYS A N 1
ATOM 754 C CA . LYS A 1 95 ? 3.060 19.005 14.835 1.00 82.81 95 LYS A CA 1
ATOM 755 C C . LYS A 1 95 ? 4.132 19.973 14.285 1.00 82.81 95 LYS A C 1
ATOM 757 O O . LYS A 1 95 ? 5.326 19.685 14.317 1.00 82.81 95 LYS A O 1
ATOM 762 N N . GLY A 1 96 ? 3.705 21.112 13.732 1.00 82.56 96 GLY A N 1
ATOM 763 C CA . GLY A 1 96 ? 4.605 22.127 13.163 1.00 82.56 96 GLY A CA 1
ATOM 764 C C . GLY A 1 96 ? 5.259 21.751 11.825 1.00 82.56 96 GLY A C 1
ATOM 765 O O . GLY A 1 96 ? 6.106 22.493 11.333 1.00 82.56 96 GLY A O 1
ATOM 766 N N . ARG A 1 97 ? 4.875 20.627 11.209 1.00 85.69 97 ARG A N 1
ATOM 767 C CA . ARG A 1 97 ? 5.339 20.185 9.888 1.00 85.69 97 ARG A CA 1
ATOM 768 C C . ARG A 1 97 ? 4.187 20.154 8.892 1.00 85.69 97 ARG A C 1
ATOM 770 O O . ARG A 1 97 ? 3.023 20.024 9.262 1.00 85.69 97 ARG A O 1
ATOM 777 N N . ARG A 1 98 ? 4.516 20.300 7.607 1.00 88.00 98 ARG A N 1
ATOM 778 C CA . ARG A 1 98 ? 3.544 20.191 6.515 1.00 88.00 98 ARG A CA 1
ATOM 779 C C . ARG A 1 98 ? 3.546 18.768 5.979 1.00 88.00 98 ARG A C 1
ATOM 781 O O . ARG A 1 98 ? 4.587 18.282 5.547 1.00 88.00 98 ARG A O 1
ATOM 788 N N . HIS A 1 99 ? 2.376 18.149 5.961 1.00 87.88 99 HIS A N 1
ATOM 789 C CA . HIS A 1 99 ? 2.156 16.807 5.439 1.00 87.88 99 HIS A CA 1
ATOM 790 C C . HIS A 1 99 ? 1.181 16.867 4.261 1.00 87.88 99 HIS A C 1
ATOM 792 O O . HIS A 1 99 ? 0.277 17.705 4.235 1.00 87.88 99 HIS A O 1
ATOM 798 N N . LEU A 1 100 ? 1.390 16.006 3.266 1.00 90.12 100 LEU A N 1
ATOM 799 C CA . LEU A 1 100 ? 0.428 15.799 2.188 1.00 90.12 100 LEU A CA 1
ATOM 800 C C . LEU A 1 100 ? -0.575 14.746 2.639 1.00 90.12 100 LEU A C 1
ATOM 802 O O . LEU A 1 100 ? -0.176 13.638 2.989 1.00 90.12 100 LEU A O 1
ATOM 806 N N . ILE A 1 101 ? -1.855 15.091 2.591 1.00 91.19 101 ILE A N 1
ATOM 807 C CA . ILE A 1 101 ? -2.95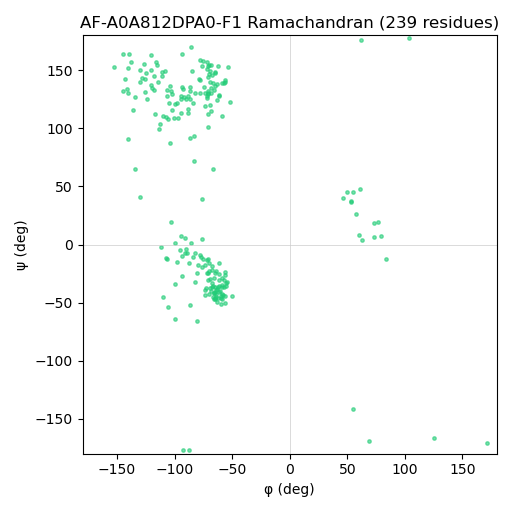2 14.152 2.816 1.00 91.19 101 ILE A CA 1
ATOM 808 C C . ILE A 1 101 ? -3.844 14.094 1.584 1.00 91.19 101 ILE A C 1
ATOM 810 O O . ILE A 1 101 ? -3.802 14.982 0.722 1.00 91.19 101 ILE A O 1
ATOM 814 N N . VAL A 1 102 ? -4.653 13.044 1.514 1.00 93.56 102 VAL A N 1
ATOM 815 C CA . VAL A 1 102 ? -5.674 12.912 0.484 1.00 93.56 102 VAL A CA 1
ATOM 816 C C . VAL A 1 102 ? -6.731 14.008 0.642 1.00 93.56 102 VAL A C 1
ATOM 818 O O . VAL A 1 102 ? -7.127 14.369 1.747 1.00 93.56 102 VAL A O 1
ATOM 821 N N . ASP A 1 103 ? -7.125 14.598 -0.479 1.00 94.56 103 ASP A N 1
ATOM 822 C CA . ASP A 1 103 ? -8.180 15.609 -0.550 1.00 94.56 103 ASP A CA 1
ATOM 823 C C . ASP A 1 103 ? -9.419 15.065 -1.256 1.00 94.56 103 ASP A C 1
ATOM 825 O O . ASP A 1 103 ? -10.537 15.251 -0.795 1.00 94.56 103 ASP A O 1
ATOM 829 N N . SER A 1 104 ? -9.216 14.377 -2.379 1.00 94.50 104 SER A N 1
ATOM 830 C CA . SER A 1 104 ? -10.278 13.685 -3.104 1.00 94.50 104 SER A CA 1
ATOM 831 C C . SER A 1 104 ? -9.716 12.508 -3.890 1.00 94.50 104 SER A C 1
ATOM 833 O O . SER A 1 104 ? -8.547 12.513 -4.300 1.00 94.50 104 SER A O 1
ATOM 835 N N . VAL A 1 105 ? -10.563 11.501 -4.105 1.00 95.00 105 VAL A N 1
ATOM 836 C CA . VAL A 1 105 ? -10.234 10.291 -4.860 1.00 95.00 105 VAL A CA 1
ATOM 837 C C . VAL A 1 105 ? -11.317 10.035 -5.898 1.00 95.00 105 VAL A C 1
ATOM 839 O O . VAL A 1 105 ? -12.500 10.229 -5.636 1.00 95.00 105 VAL A O 1
ATOM 842 N N . LYS A 1 106 ? -10.914 9.616 -7.096 1.00 93.31 106 LYS A N 1
ATOM 843 C CA . LYS A 1 106 ? -11.823 9.135 -8.141 1.00 93.31 106 LYS A CA 1
ATOM 844 C C . LYS A 1 106 ? -11.751 7.615 -8.225 1.00 93.31 106 LYS A C 1
ATOM 846 O O . LYS A 1 106 ? -10.649 7.069 -8.258 1.00 93.31 106 LYS A O 1
ATOM 851 N N . CYS A 1 107 ? -12.892 6.941 -8.334 1.00 91.94 107 CYS A N 1
ATOM 852 C CA . CYS A 1 107 ? -12.909 5.499 -8.575 1.00 91.94 107 CYS A CA 1
ATOM 853 C C . CYS A 1 107 ? -12.273 5.185 -9.944 1.00 91.94 107 CYS A C 1
ATOM 855 O O . CYS A 1 107 ? -12.702 5.754 -10.955 1.00 91.94 107 CYS A O 1
ATOM 857 N N . PRO A 1 108 ? -11.238 4.331 -10.007 1.00 93.31 108 PRO A N 1
ATOM 858 C CA . PRO A 1 108 ? -10.685 3.869 -11.270 1.00 93.31 108 PRO A CA 1
ATOM 859 C C . PRO A 1 108 ? -11.608 2.827 -11.918 1.00 93.31 108 PRO A C 1
ATOM 861 O O . PRO A 1 108 ? -12.377 2.153 -11.240 1.00 93.31 108 PRO A O 1
ATOM 864 N N . ASN A 1 109 ? -11.493 2.653 -13.236 1.00 92.19 109 ASN A N 1
ATOM 865 C CA . ASN A 1 109 ? -12.168 1.568 -13.951 1.00 92.19 109 ASN A CA 1
ATOM 866 C C . ASN A 1 109 ? -11.337 0.276 -13.856 1.00 92.19 109 ASN A C 1
ATOM 868 O O . ASN A 1 109 ? -10.657 -0.103 -14.810 1.00 92.19 109 ASN A O 1
ATOM 872 N N . ILE A 1 110 ? -11.308 -0.331 -12.668 1.00 93.31 110 ILE A N 1
ATOM 873 C CA . ILE A 1 110 ? -10.595 -1.580 -12.383 1.00 93.31 110 ILE A CA 1
ATOM 874 C C . ILE A 1 110 ? -11.607 -2.576 -11.820 1.00 93.31 110 ILE A C 1
ATOM 876 O O . ILE A 1 110 ? -12.300 -2.290 -10.848 1.00 93.31 110 ILE A O 1
ATOM 880 N N . GLU A 1 111 ? -11.688 -3.748 -12.441 1.00 91.44 111 GLU A N 1
ATOM 881 C CA . GLU A 1 111 ? -12.552 -4.831 -11.980 1.00 91.44 111 GLU A CA 1
ATOM 882 C C . GLU A 1 111 ? -12.073 -5.370 -10.625 1.00 91.44 111 GLU A C 1
ATOM 884 O O . GLU A 1 111 ? -10.867 -5.532 -10.412 1.00 91.44 111 GLU A O 1
ATOM 889 N N . ASN A 1 112 ? -13.015 -5.654 -9.719 1.00 90.94 112 ASN A N 1
ATOM 890 C CA . ASN A 1 112 ? -12.740 -6.151 -8.365 1.00 90.94 112 ASN A CA 1
ATOM 891 C C . ASN A 1 112 ? -11.745 -5.266 -7.586 1.00 90.94 112 ASN A C 1
ATOM 893 O O . ASN A 1 112 ? -10.874 -5.758 -6.866 1.00 90.94 112 ASN A O 1
ATOM 897 N N . TRP A 1 113 ? -11.839 -3.947 -7.773 1.00 95.12 113 TRP A N 1
ATOM 898 C CA . TRP A 1 113 ? -10.992 -2.984 -7.079 1.00 95.12 113 TRP A CA 1
ATOM 899 C C . TRP A 1 113 ? -11.399 -2.845 -5.609 1.00 95.12 113 TRP A C 1
ATOM 901 O O . TRP A 1 113 ? -12.514 -2.435 -5.298 1.00 95.12 113 TRP A O 1
ATOM 911 N N . SER A 1 114 ? -10.468 -3.171 -4.717 1.00 94.25 114 SER A N 1
ATOM 912 C CA . SER A 1 114 ? -10.600 -3.092 -3.262 1.00 94.25 114 SER A CA 1
ATOM 913 C C . SER A 1 114 ? -9.265 -2.578 -2.709 1.00 94.25 114 SER A C 1
ATOM 915 O O . SER A 1 114 ? -8.321 -3.353 -2.515 1.00 94.25 114 SER A O 1
ATOM 917 N N . PRO A 1 115 ? -9.115 -1.250 -2.555 1.00 95.69 115 PRO A N 1
ATOM 918 C CA . PRO A 1 115 ? -7.845 -0.647 -2.197 1.00 95.69 115 PRO A CA 1
ATOM 919 C C . PRO A 1 115 ? -7.458 -0.972 -0.752 1.00 95.69 115 PRO A C 1
ATOM 921 O O . PRO A 1 115 ? -8.303 -1.052 0.143 1.00 95.69 115 PRO A O 1
ATOM 924 N N . ILE A 1 116 ? -6.150 -1.101 -0.524 1.00 96.75 116 ILE A N 1
ATOM 925 C CA . ILE A 1 116 ? -5.581 -1.272 0.816 1.00 96.75 116 ILE A CA 1
ATOM 926 C C . ILE A 1 116 ? -4.979 0.049 1.288 1.00 96.75 116 ILE A C 1
ATOM 928 O O . ILE A 1 116 ? -4.173 0.660 0.580 1.00 96.75 116 ILE A O 1
ATOM 932 N N . ILE A 1 117 ? -5.339 0.476 2.495 1.00 97.31 117 ILE A N 1
ATOM 933 C CA . ILE A 1 117 ? -4.702 1.587 3.203 1.00 97.31 117 ILE A CA 1
ATOM 934 C C . ILE A 1 117 ? -3.826 1.006 4.307 1.00 97.31 117 ILE A C 1
ATOM 936 O O . ILE A 1 117 ? -4.304 0.280 5.172 1.00 97.31 117 ILE A O 1
ATOM 940 N N . VAL A 1 118 ? -2.534 1.315 4.275 1.00 97.56 118 VAL A N 1
ATOM 941 C CA . VAL A 1 118 ? -1.561 0.830 5.256 1.00 97.56 118 VAL A CA 1
ATOM 942 C C . VAL A 1 118 ? -1.351 1.914 6.297 1.00 97.56 118 VAL A C 1
ATOM 944 O O . VAL A 1 118 ? -0.934 3.020 5.961 1.00 97.56 118 VAL A O 1
ATOM 947 N N . ILE A 1 119 ? -1.611 1.599 7.557 1.00 97.25 119 ILE A N 1
ATOM 948 C CA . ILE A 1 119 ? -1.396 2.476 8.702 1.00 97.25 119 ILE A CA 1
ATOM 949 C C . ILE A 1 119 ? -0.352 1.810 9.590 1.00 97.25 119 ILE A C 1
ATOM 951 O O . ILE A 1 119 ? -0.610 0.769 10.187 1.00 97.25 119 ILE A O 1
ATOM 955 N N . ALA A 1 120 ? 0.834 2.398 9.685 1.00 95.31 120 ALA A N 1
ATOM 956 C CA . ALA A 1 120 ? 1.923 1.817 10.455 1.00 95.31 120 ALA A CA 1
ATOM 957 C C . ALA A 1 120 ? 2.540 2.825 11.418 1.00 95.31 120 ALA A C 1
ATOM 959 O O . ALA A 1 120 ? 2.583 4.031 11.166 1.00 95.31 120 ALA A O 1
ATOM 960 N N . ASN A 1 121 ? 3.060 2.307 12.524 1.00 91.25 121 ASN A N 1
ATOM 961 C CA . ASN A 1 121 ? 3.888 3.063 13.447 1.00 91.25 121 ASN A CA 1
ATOM 962 C C . ASN A 1 121 ? 5.362 2.793 13.146 1.00 91.25 121 ASN A C 1
ATOM 964 O O . ASN A 1 121 ? 5.859 1.714 13.465 1.00 91.25 121 ASN A O 1
ATOM 968 N N . ARG A 1 122 ? 6.088 3.777 12.590 1.00 91.19 122 ARG A N 1
ATOM 969 C CA . AR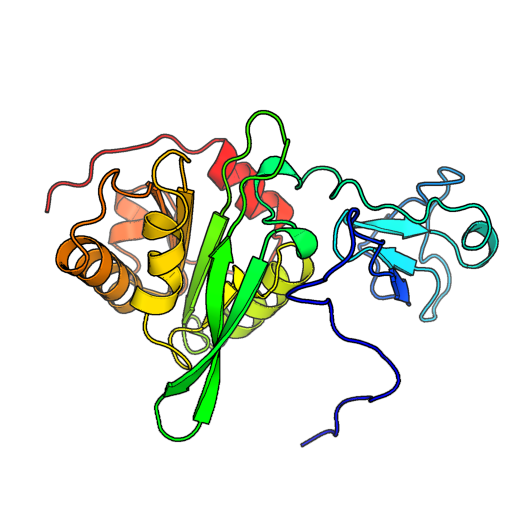G A 1 122 ? 7.511 3.588 12.240 1.00 91.19 122 ARG A CA 1
ATOM 970 C C . ARG A 1 122 ? 8.401 3.137 13.405 1.00 91.19 122 ARG A C 1
ATOM 972 O O . ARG A 1 122 ? 9.454 2.566 13.166 1.00 91.19 122 ARG A O 1
ATOM 979 N N . LYS A 1 123 ? 8.000 3.404 14.655 1.00 86.56 123 LYS A N 1
ATOM 980 C CA . LYS A 1 123 ? 8.775 3.065 15.861 1.00 86.56 123 LYS A CA 1
ATOM 981 C C . LYS A 1 123 ? 8.470 1.670 16.418 1.00 86.56 123 LYS A C 1
ATOM 983 O O . LYS A 1 123 ? 9.114 1.261 17.380 1.00 86.56 123 LYS A O 1
ATOM 988 N N . SER A 1 124 ? 7.469 0.967 15.889 1.00 83.81 124 SER A N 1
ATOM 989 C CA . SER A 1 124 ? 7.118 -0.383 16.344 1.00 83.81 124 SER A CA 1
ATOM 990 C C . SER A 1 124 ? 8.104 -1.435 15.823 1.00 83.81 124 SER A C 1
ATOM 992 O O . SER A 1 124 ? 8.735 -1.226 14.786 1.00 83.81 124 SER A O 1
ATOM 994 N N . GLY A 1 125 ? 8.236 -2.546 16.559 1.00 74.38 125 GLY A N 1
ATOM 995 C CA . GLY A 1 125 ? 9.058 -3.698 16.170 1.00 74.38 125 GLY A CA 1
ATOM 996 C C . GLY A 1 125 ? 10.535 -3.376 15.997 1.00 74.38 125 GLY A C 1
ATOM 997 O O . GLY A 1 125 ? 11.098 -3.678 14.967 1.00 74.38 125 GLY A O 1
ATOM 998 N N . ASN A 1 126 ? 11.173 -2.669 16.937 1.00 79.38 126 ASN A N 1
ATOM 999 C CA . ASN A 1 126 ? 12.605 -2.336 16.827 1.00 79.38 126 ASN A CA 1
ATOM 1000 C C . ASN A 1 126 ? 13.005 -1.642 15.493 1.00 79.38 126 ASN A C 1
ATOM 1002 O O . ASN A 1 126 ? 14.098 -1.850 14.971 1.00 79.38 126 ASN A O 1
ATOM 1006 N N . ASN A 1 127 ? 12.125 -0.775 14.970 1.00 77.12 127 ASN A N 1
ATOM 1007 C CA . ASN A 1 127 ? 12.190 -0.100 13.659 1.00 77.12 127 ASN A CA 1
ATOM 1008 C C . ASN A 1 127 ? 11.761 -0.928 12.431 1.00 77.12 127 ASN A C 1
ATOM 1010 O O . ASN A 1 127 ? 11.822 -0.409 11.314 1.00 77.12 127 ASN A O 1
ATOM 1014 N N . ASP A 1 128 ? 11.217 -2.134 12.606 1.00 84.69 128 ASP A N 1
ATOM 1015 C CA . ASP A 1 128 ? 10.567 -2.894 11.529 1.00 84.69 128 ASP A CA 1
ATOM 1016 C C . ASP A 1 128 ? 9.420 -2.101 10.885 1.00 84.69 128 ASP A C 1
ATOM 1018 O O . ASP A 1 128 ? 9.183 -2.192 9.679 1.00 84.69 128 ASP A O 1
ATOM 1022 N N . GLY A 1 129 ? 8.750 -1.238 11.660 1.00 89.62 129 GLY A N 1
ATOM 1023 C CA . GLY A 1 129 ? 7.717 -0.340 11.147 1.00 89.62 129 GLY A CA 1
ATOM 1024 C C . GLY A 1 129 ? 8.208 0.582 10.024 1.00 89.62 129 GLY A C 1
ATOM 1025 O O . GLY A 1 129 ? 7.469 0.835 9.071 1.00 89.62 129 GLY A O 1
ATOM 1026 N N . GLU A 1 130 ? 9.449 1.072 10.088 1.00 91.62 130 GLU A N 1
ATOM 1027 C CA . GLU A 1 130 ? 10.021 1.897 9.019 1.00 91.62 130 GLU A CA 1
ATOM 1028 C C . GLU A 1 130 ? 10.304 1.070 7.758 1.00 91.62 130 GLU A C 1
ATOM 1030 O O . GLU A 1 130 ? 9.940 1.497 6.657 1.00 91.62 130 GLU A O 1
ATOM 1035 N N . SER A 1 131 ? 10.855 -0.135 7.910 1.00 91.50 131 SER A N 1
ATOM 1036 C CA . SER A 1 131 ? 11.072 -1.077 6.804 1.00 91.50 131 SER A CA 1
ATOM 1037 C C . SER A 1 131 ? 9.760 -1.433 6.099 1.00 91.50 131 SER A C 1
ATOM 1039 O O . SER A 1 131 ? 9.682 -1.397 4.871 1.00 91.50 131 SER A O 1
ATOM 1041 N N . ILE A 1 132 ? 8.688 -1.670 6.859 1.00 93.75 132 ILE A N 1
ATOM 1042 C CA . ILE A 1 132 ? 7.347 -1.965 6.335 1.00 93.75 132 ILE A CA 1
ATOM 1043 C C . ILE A 1 132 ? 6.770 -0.775 5.572 1.00 93.75 132 ILE A C 1
ATOM 1045 O O . ILE A 1 132 ? 6.288 -0.933 4.449 1.00 93.75 132 ILE A O 1
ATOM 1049 N N . LEU A 1 133 ? 6.852 0.433 6.135 1.00 95.06 133 LEU A N 1
ATOM 1050 C CA . LEU A 1 133 ? 6.420 1.651 5.447 1.00 95.06 133 LEU A CA 1
ATOM 1051 C C . LEU A 1 133 ? 7.151 1.821 4.108 1.00 95.06 133 LEU A C 1
ATOM 1053 O O . LEU A 1 133 ? 6.528 2.152 3.098 1.00 95.06 133 LEU A O 1
ATOM 1057 N N . GLN A 1 134 ? 8.467 1.598 4.079 1.00 93.31 134 GLN A N 1
ATOM 1058 C CA . GLN A 1 134 ? 9.266 1.686 2.856 1.00 93.31 134 GLN A CA 1
ATOM 1059 C C . GLN A 1 134 ? 8.865 0.612 1.838 1.00 93.31 134 GLN A C 1
ATOM 1061 O O . GLN A 1 134 ? 8.633 0.936 0.668 1.00 93.31 134 GLN A O 1
ATOM 1066 N N . ALA A 1 135 ? 8.705 -0.634 2.285 1.00 93.94 135 ALA A N 1
ATOM 1067 C CA . ALA A 1 135 ? 8.301 -1.754 1.449 1.00 93.94 135 ALA A CA 1
ATOM 1068 C C . ALA A 1 135 ? 6.925 -1.502 0.812 1.00 93.94 135 ALA A C 1
ATOM 1070 O O . ALA A 1 135 ? 6.808 -1.514 -0.413 1.00 93.94 135 ALA A O 1
ATOM 1071 N N . PHE A 1 136 ? 5.901 -1.135 1.586 1.00 96.94 136 PHE A N 1
ATOM 1072 C CA . PHE A 1 136 ? 4.568 -0.865 1.037 1.00 96.94 136 PHE A CA 1
ATOM 1073 C C . PHE A 1 136 ? 4.530 0.351 0.105 1.00 96.94 136 PHE A C 1
ATOM 1075 O O . PHE A 1 136 ? 3.862 0.292 -0.925 1.00 96.94 136 PHE A O 1
ATOM 1082 N N . ARG A 1 137 ? 5.289 1.428 0.370 1.00 96.19 137 ARG A N 1
ATOM 1083 C CA . ARG A 1 137 ? 5.392 2.582 -0.559 1.00 96.19 137 ARG A CA 1
ATOM 1084 C C . ARG A 1 137 ? 5.978 2.192 -1.914 1.00 96.19 137 ARG A C 1
ATOM 1086 O O . ARG A 1 137 ? 5.723 2.845 -2.928 1.00 96.19 137 ARG A O 1
ATOM 1093 N N . SER A 1 138 ? 6.767 1.125 -1.938 1.00 94.25 138 SER A N 1
ATOM 1094 C CA . SER A 1 138 ? 7.397 0.613 -3.144 1.00 94.25 138 SER A CA 1
ATOM 1095 C C . SER A 1 138 ? 6.450 -0.227 -4.022 1.00 94.25 138 SER A C 1
ATOM 1097 O O . SER A 1 138 ? 6.741 -0.378 -5.209 1.00 94.25 138 SER A O 1
ATOM 1099 N N . TYR A 1 139 ? 5.323 -0.704 -3.471 1.00 96.00 139 TYR A N 1
ATOM 1100 C CA . TYR A 1 139 ? 4.263 -1.454 -4.164 1.00 96.00 139 TYR A CA 1
ATOM 1101 C C . TYR A 1 139 ? 3.017 -0.581 -4.390 1.00 96.00 139 TYR A C 1
ATOM 1103 O O . TYR A 1 139 ? 2.605 -0.354 -5.527 1.00 96.00 139 TYR A O 1
ATOM 1111 N N . LEU A 1 140 ? 2.480 0.021 -3.329 1.00 97.44 140 LEU A N 1
ATOM 1112 C CA . LEU A 1 140 ? 1.260 0.833 -3.340 1.00 97.44 140 LEU A CA 1
ATOM 1113 C C . LEU A 1 140 ? 1.516 2.293 -3.717 1.00 97.44 140 LEU A C 1
ATOM 1115 O O . LEU A 1 140 ? 2.662 2.748 -3.778 1.00 97.44 140 LEU A O 1
ATOM 1119 N N . ASN A 1 141 ? 0.455 3.066 -3.962 1.00 97.00 141 ASN A N 1
ATOM 1120 C CA . ASN A 1 141 ? 0.601 4.517 -4.019 1.00 97.00 141 ASN A CA 1
ATOM 1121 C C . ASN A 1 141 ? 1.104 5.001 -2.648 1.00 97.00 141 ASN A C 1
ATOM 1123 O O . ASN A 1 141 ? 0.474 4.670 -1.645 1.00 97.00 141 ASN A O 1
ATOM 1127 N N . PRO A 1 142 ? 2.196 5.785 -2.554 1.00 95.81 142 PRO A N 1
ATOM 1128 C CA . PRO A 1 142 ? 2.711 6.179 -1.247 1.00 95.81 142 PRO A CA 1
ATOM 1129 C C . PRO A 1 142 ? 1.713 7.008 -0.414 1.00 95.81 142 PRO A C 1
ATOM 1131 O O . PRO A 1 142 ? 1.882 7.093 0.797 1.00 95.81 142 PRO A O 1
ATOM 1134 N N . ALA A 1 143 ? 0.656 7.565 -1.025 1.00 95.31 143 ALA A N 1
ATOM 1135 C CA . ALA A 1 143 ? -0.451 8.223 -0.325 1.00 95.31 143 ALA A CA 1
ATOM 1136 C C . ALA A 1 143 ? -1.356 7.243 0.454 1.00 95.31 143 ALA A C 1
ATOM 1138 O O . ALA A 1 143 ? -2.016 7.660 1.399 1.00 95.31 143 ALA A O 1
ATOM 1139 N N . GLN A 1 144 ? -1.369 5.958 0.079 1.00 96.19 144 GLN A N 1
ATOM 1140 C CA . GLN A 1 144 ? -2.061 4.883 0.802 1.00 96.19 144 GLN A CA 1
ATOM 1141 C C . GLN A 1 144 ? -1.284 4.421 2.045 1.00 96.19 144 GLN A C 1
ATOM 1143 O O . GLN A 1 144 ? -1.801 3.610 2.803 1.00 96.19 144 GLN A O 1
ATOM 1148 N N . VAL A 1 145 ? -0.039 4.880 2.239 1.00 96.62 145 VAL A N 1
ATOM 1149 C CA . VAL A 1 145 ? 0.869 4.383 3.284 1.00 96.62 145 VAL A CA 1
ATOM 1150 C C . VAL A 1 145 ? 1.135 5.472 4.323 1.00 96.62 145 VAL A C 1
ATOM 1152 O O . VAL A 1 145 ? 1.966 6.370 4.140 1.00 96.62 145 VAL A O 1
ATOM 1155 N N . ILE A 1 146 ? 0.411 5.363 5.427 1.00 95.44 146 ILE A N 1
ATOM 1156 C CA . ILE A 1 146 ? 0.250 6.347 6.489 1.00 95.44 146 ILE A CA 1
ATOM 1157 C C . ILE A 1 146 ? 1.169 5.992 7.656 1.00 95.44 146 ILE A C 1
ATOM 1159 O O . ILE A 1 146 ? 1.060 4.921 8.249 1.00 95.44 146 ILE A O 1
ATOM 1163 N N . ASP A 1 147 ? 2.069 6.915 7.995 1.00 94.69 147 ASP A N 1
ATOM 1164 C CA . ASP A 1 147 ? 2.880 6.821 9.209 1.00 94.69 147 ASP A CA 1
ATOM 1165 C C . ASP A 1 147 ? 2.204 7.605 10.335 1.00 94.69 147 ASP A C 1
ATOM 1167 O O . ASP A 1 147 ? 2.133 8.839 10.291 1.00 94.69 147 ASP A O 1
ATOM 1171 N N . ILE A 1 148 ? 1.739 6.895 11.364 1.00 93.31 148 ILE A N 1
ATOM 1172 C CA . ILE A 1 148 ? 1.004 7.516 12.473 1.00 93.31 148 ILE A CA 1
ATOM 1173 C C . ILE A 1 148 ? 1.880 8.371 13.396 1.00 93.31 148 ILE A C 1
ATOM 1175 O O . ILE A 1 148 ? 1.382 9.134 14.226 1.00 93.31 148 ILE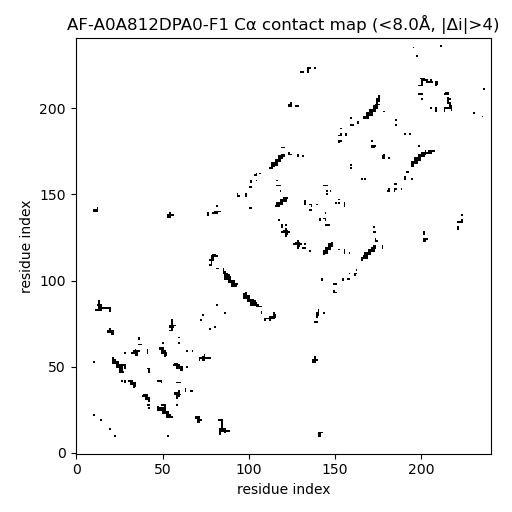 A O 1
ATOM 1179 N N . CYS A 1 149 ? 3.208 8.271 13.274 1.00 89.44 149 CYS A N 1
ATOM 1180 C CA . CYS A 1 149 ? 4.104 9.200 13.957 1.00 89.44 149 CYS A CA 1
ATOM 1181 C C . CYS A 1 149 ? 3.992 10.620 13.388 1.00 89.44 149 CYS A C 1
ATOM 1183 O O . CYS A 1 149 ? 4.169 11.593 14.136 1.00 89.44 149 CYS A O 1
ATOM 1185 N N . ASP A 1 150 ? 3.720 10.713 12.087 1.00 89.81 150 ASP A N 1
ATOM 1186 C CA . ASP A 1 150 ? 3.757 11.936 11.296 1.00 89.81 150 ASP A CA 1
ATOM 1187 C C . ASP A 1 150 ? 2.362 12.540 11.091 1.00 89.81 150 ASP A C 1
ATOM 1189 O O . ASP A 1 150 ? 2.245 13.759 11.075 1.00 89.81 150 ASP A O 1
ATOM 1193 N N . ILE A 1 151 ? 1.310 11.728 10.975 1.00 91.06 151 ILE A N 1
ATOM 1194 C CA . ILE A 1 151 ? -0.088 12.176 10.841 1.00 91.06 151 ILE A CA 1
ATOM 1195 C C . ILE A 1 151 ? -1.023 11.275 11.656 1.00 91.06 151 ILE A C 1
ATOM 1197 O O . ILE A 1 151 ? -0.699 10.118 11.873 1.00 91.06 151 ILE A O 1
ATOM 1201 N N . PRO A 1 152 ? -2.173 11.761 12.144 1.00 92.31 152 PRO A N 1
ATOM 1202 C CA . PRO A 1 152 ? -3.078 10.935 12.940 1.00 92.31 152 PRO A CA 1
ATOM 1203 C C . PRO A 1 152 ? -3.786 9.870 12.071 1.00 92.31 152 PRO A C 1
ATOM 1205 O O . PRO A 1 152 ? -3.961 10.091 10.866 1.00 92.31 152 PRO A O 1
ATOM 1208 N N . PRO A 1 153 ? -4.214 8.726 12.646 1.00 94.06 153 PRO A N 1
ATOM 1209 C CA . PRO A 1 153 ? -4.836 7.633 11.890 1.00 94.06 153 PRO A CA 1
ATOM 1210 C C . PRO A 1 153 ? -6.098 8.064 11.133 1.00 94.06 153 PRO A C 1
ATOM 1212 O O . PRO A 1 153 ? -6.361 7.549 10.051 1.00 94.06 153 PRO A O 1
ATOM 1215 N N . GLU A 1 154 ? -6.823 9.070 11.622 1.00 93.38 154 GLU A N 1
ATOM 1216 C CA . GLU A 1 154 ? -7.985 9.663 10.956 1.00 93.38 154 GLU A CA 1
ATOM 1217 C C . GLU A 1 154 ? -7.661 10.151 9.543 1.00 93.38 154 GLU A C 1
ATOM 1219 O O . GLU A 1 154 ? -8.470 9.989 8.639 1.00 93.38 154 GLU A O 1
ATOM 1224 N N . SER A 1 155 ? -6.453 10.680 9.318 1.00 89.94 155 SER A N 1
ATOM 1225 C CA . SER A 1 155 ? -6.028 11.109 7.978 1.00 89.94 155 SER A CA 1
ATOM 1226 C C . SER A 1 155 ? -5.906 9.935 6.998 1.00 89.94 155 SER A C 1
ATOM 1228 O O . SER A 1 155 ? -6.077 10.119 5.795 1.00 89.94 155 SER A O 1
ATOM 1230 N N . GLY A 1 156 ? -5.602 8.734 7.500 1.00 89.38 156 GLY A N 1
ATOM 1231 C CA . GLY A 1 156 ? -5.615 7.493 6.725 1.00 89.38 156 GLY A CA 1
ATOM 1232 C C . GLY A 1 156 ? -7.009 6.887 6.583 1.00 89.38 156 GLY A C 1
ATOM 1233 O O . GLY A 1 156 ? -7.326 6.295 5.559 1.00 89.38 156 GLY A O 1
ATOM 1234 N N . LEU A 1 157 ? -7.867 7.063 7.581 1.00 94.00 157 LEU A N 1
ATOM 1235 C CA . LEU A 1 157 ? -9.242 6.572 7.546 1.00 94.00 157 LEU A CA 1
ATOM 1236 C C . LEU A 1 157 ? -10.160 7.429 6.665 1.00 94.00 157 LEU A C 1
ATOM 1238 O O . LEU A 1 157 ? -11.169 6.926 6.182 1.00 94.00 157 LEU A O 1
ATOM 1242 N N . GLU A 1 158 ? -9.778 8.674 6.375 1.00 91.75 158 GLU A N 1
ATOM 1243 C CA . GLU A 1 158 ? -10.514 9.576 5.479 1.00 91.75 158 GLU A CA 1
ATOM 1244 C C . GLU A 1 158 ? -10.741 8.992 4.078 1.00 91.75 158 GLU A C 1
ATOM 1246 O O . GLU A 1 158 ? -11.730 9.300 3.418 1.00 91.75 158 GLU A O 1
ATOM 1251 N N . TRP A 1 159 ? -9.875 8.077 3.636 1.00 92.62 159 TRP A N 1
ATOM 1252 C CA . TRP A 1 159 ? -10.071 7.326 2.397 1.00 92.62 159 TRP A CA 1
ATOM 1253 C C . TRP A 1 159 ? -11.424 6.596 2.347 1.00 92.62 159 TRP A C 1
ATOM 1255 O O . TRP A 1 159 ? -12.010 6.511 1.271 1.00 92.62 159 TRP A O 1
ATOM 1265 N N . CYS A 1 160 ? -11.939 6.139 3.494 1.00 91.94 160 CYS A N 1
ATOM 1266 C CA . CYS A 1 160 ? -13.241 5.475 3.609 1.00 91.94 160 CYS A CA 1
ATOM 1267 C C . CYS A 1 160 ? -14.401 6.441 3.336 1.00 91.94 160 CYS A C 1
ATOM 1269 O O . CYS A 1 160 ? -15.327 6.090 2.614 1.00 91.94 160 CYS A O 1
ATOM 1271 N N . HIS A 1 161 ? -14.319 7.688 3.812 1.00 90.94 161 HIS A N 1
ATOM 1272 C CA . HIS A 1 161 ? -15.310 8.720 3.483 1.00 90.94 161 HIS A CA 1
ATOM 1273 C C . HIS A 1 161 ? -15.271 9.123 2.008 1.00 90.94 161 HIS A C 1
ATOM 1275 O O . HIS A 1 161 ? -16.304 9.418 1.410 1.00 90.94 161 HIS A O 1
ATOM 1281 N N . LEU A 1 162 ? -14.075 9.159 1.417 1.00 91.75 162 LEU A N 1
ATOM 1282 C CA . LEU A 1 162 ? -13.891 9.556 0.020 1.00 91.75 162 LEU A CA 1
ATOM 1283 C C . LEU A 1 162 ? -14.356 8.481 -0.974 1.00 91.75 162 LEU A C 1
ATOM 1285 O O . LEU A 1 162 ? -14.557 8.795 -2.148 1.00 91.75 162 LEU A O 1
ATOM 1289 N N . LEU A 1 163 ? -14.516 7.234 -0.526 1.00 91.44 163 LEU A N 1
ATOM 1290 C CA . LEU A 1 163 ? -14.910 6.083 -1.338 1.00 91.44 163 LEU A CA 1
ATOM 1291 C C . LEU A 1 163 ? -16.003 5.257 -0.623 1.00 91.44 163 LEU A C 1
ATOM 1293 O O . LEU A 1 163 ? -15.772 4.095 -0.299 1.00 91.44 163 LEU A O 1
ATOM 1297 N N . PRO A 1 164 ? -17.208 5.816 -0.403 1.00 87.06 164 PRO A N 1
ATOM 1298 C CA . PRO A 1 164 ? -18.234 5.194 0.445 1.00 87.06 164 PRO A CA 1
ATOM 1299 C C . PRO A 1 164 ? -18.824 3.893 -0.125 1.00 87.06 164 PRO A C 1
ATOM 1301 O O . PRO A 1 164 ? -19.351 3.078 0.618 1.00 87.06 164 PRO A O 1
ATOM 1304 N N . ASN A 1 165 ? -18.732 3.682 -1.442 1.00 88.31 165 ASN A N 1
ATOM 1305 C CA . ASN A 1 165 ? -19.282 2.502 -2.126 1.00 88.31 165 ASN A CA 1
ATOM 1306 C C . ASN A 1 165 ? -18.203 1.472 -2.495 1.00 88.31 165 ASN A C 1
ATOM 1308 O O . ASN A 1 165 ? -18.384 0.701 -3.437 1.00 88.31 165 ASN A O 1
ATOM 1312 N N . VAL A 1 166 ? -17.041 1.527 -1.846 1.00 91.25 166 VAL A N 1
ATOM 1313 C CA . VAL A 1 166 ? -15.902 0.657 -2.146 1.00 91.25 166 VAL A CA 1
ATOM 1314 C C . VAL A 1 166 ? -15.481 -0.045 -0.869 1.00 91.25 166 VAL A C 1
ATOM 1316 O O . VAL A 1 166 ? -15.261 0.599 0.154 1.00 91.25 166 VAL A O 1
ATOM 1319 N N . ASP A 1 167 ? -15.301 -1.359 -0.950 1.00 90.75 167 ASP A N 1
ATOM 1320 C CA . ASP A 1 167 ? -14.771 -2.138 0.161 1.00 90.75 167 ASP A CA 1
ATOM 1321 C C . ASP A 1 167 ? -13.285 -1.821 0.353 1.00 90.75 167 ASP A C 1
ATOM 1323 O O . ASP A 1 167 ? -12.418 -2.298 -0.388 1.00 90.75 167 ASP A O 1
ATOM 1327 N N . ILE A 1 168 ? -12.988 -0.986 1.348 1.00 93.12 168 ILE A N 1
ATOM 1328 C CA . ILE A 1 168 ? -11.622 -0.620 1.724 1.00 93.12 168 ILE A CA 1
ATOM 1329 C C . ILE A 1 168 ? -11.126 -1.554 2.822 1.00 93.12 168 ILE A C 1
ATOM 1331 O O . ILE A 1 168 ? -11.791 -1.776 3.838 1.00 93.12 168 ILE A O 1
ATOM 1335 N N . ARG A 1 169 ? -9.900 -2.044 2.637 1.00 95.44 169 ARG A N 1
ATOM 1336 C CA . ARG A 1 169 ? -9.166 -2.799 3.652 1.00 95.44 169 ARG A CA 1
ATOM 1337 C C . ARG A 1 169 ? -8.109 -1.905 4.293 1.00 95.44 169 ARG A C 1
ATOM 1339 O O . ARG A 1 169 ? -7.340 -1.240 3.601 1.00 95.44 169 ARG A O 1
ATOM 1346 N N . VAL A 1 170 ? -8.042 -1.899 5.615 1.00 97.00 170 VAL A N 1
ATOM 1347 C CA . VAL A 1 170 ? -7.066 -1.137 6.397 1.00 97.00 170 VAL A CA 1
ATOM 1348 C C . VAL A 1 170 ? -6.087 -2.114 7.032 1.00 97.00 170 VAL A C 1
ATOM 1350 O O . VAL A 1 170 ? -6.449 -2.862 7.933 1.00 97.00 170 VAL A O 1
ATOM 1353 N N . LEU A 1 171 ? -4.839 -2.112 6.571 1.00 97.06 171 LEU A N 1
ATOM 1354 C CA . LEU A 1 171 ? -3.760 -2.886 7.176 1.00 97.06 171 LEU A CA 1
ATOM 1355 C C . LEU A 1 171 ? -3.096 -2.057 8.275 1.00 97.06 171 LEU A C 1
ATOM 1357 O O . LEU A 1 171 ? -2.489 -1.026 7.988 1.00 97.06 171 LEU A O 1
ATOM 1361 N N . VAL A 1 172 ? -3.177 -2.519 9.518 1.00 96.38 172 VAL A N 1
ATOM 1362 C CA . VAL A 1 172 ? -2.549 -1.872 10.670 1.00 96.38 172 VAL A CA 1
ATOM 1363 C C . VAL A 1 172 ? -1.277 -2.619 11.055 1.00 96.38 172 VAL A C 1
ATOM 1365 O O . VAL A 1 172 ? -1.338 -3.768 11.487 1.00 96.38 172 VAL A O 1
ATOM 1368 N N . CYS A 1 173 ? -0.126 -1.959 10.928 1.00 94.38 173 CYS A N 1
ATOM 1369 C CA . CYS A 1 173 ? 1.176 -2.527 11.277 1.00 94.38 173 CYS A CA 1
ATOM 1370 C C . CYS A 1 173 ? 1.684 -1.917 12.591 1.00 94.38 173 CYS A C 1
ATOM 1372 O O . CYS A 1 173 ? 2.076 -0.745 12.644 1.00 94.38 173 CYS A O 1
ATOM 1374 N N . GLY A 1 174 ? 1.676 -2.700 13.665 1.00 92.19 174 GLY A N 1
ATOM 1375 C CA . GLY A 1 174 ? 2.026 -2.226 15.002 1.00 92.19 174 GLY A CA 1
ATOM 1376 C C . GLY A 1 174 ? 1.743 -3.265 16.084 1.00 92.19 174 GLY A C 1
ATOM 1377 O O . GLY A 1 174 ? 1.436 -4.412 15.779 1.00 92.19 174 GLY A O 1
ATOM 1378 N N . GLY A 1 175 ? 1.860 -2.852 17.347 1.00 90.44 175 GLY A N 1
ATOM 1379 C CA . GLY A 1 175 ? 1.353 -3.626 18.490 1.00 90.44 175 GLY A CA 1
ATOM 1380 C C . GLY A 1 175 ? -0.067 -3.215 18.892 1.00 90.44 175 GLY A C 1
ATOM 1381 O O . GLY A 1 175 ? -0.637 -2.298 18.291 1.00 90.44 175 GLY A O 1
ATOM 1382 N N . ASP A 1 176 ? -0.614 -3.804 19.956 1.00 89.38 176 ASP A N 1
ATOM 1383 C CA . ASP A 1 176 ? -2.017 -3.601 20.369 1.00 89.38 176 ASP A CA 1
ATOM 1384 C C . ASP A 1 176 ? -2.363 -2.143 20.658 1.00 89.38 176 ASP A C 1
ATOM 1386 O O . ASP A 1 176 ? -3.443 -1.685 20.301 1.00 89.38 176 ASP A O 1
ATOM 1390 N N . GLY A 1 177 ? -1.428 -1.359 21.205 1.00 90.56 177 GLY A N 1
ATOM 1391 C CA . GLY A 1 177 ? -1.642 0.079 21.401 1.00 90.56 177 GLY A CA 1
ATOM 1392 C C . GLY A 1 177 ? -1.865 0.841 20.087 1.00 90.56 177 GLY A C 1
ATOM 1393 O O . GLY A 1 177 ? -2.673 1.765 20.030 1.00 90.56 177 GLY A O 1
ATOM 1394 N N . THR A 1 178 ? -1.188 0.437 19.007 1.00 91.94 178 THR A N 1
ATOM 1395 C CA . THR A 1 178 ? -1.396 1.017 17.668 1.00 91.94 178 THR A CA 1
ATOM 1396 C C . THR A 1 178 ? -2.713 0.538 17.070 1.00 91.94 178 THR A C 1
ATOM 1398 O O . THR A 1 178 ? -3.470 1.350 16.540 1.00 91.94 178 THR A O 1
ATOM 1401 N N . ILE A 1 179 ? -3.018 -0.754 17.206 1.00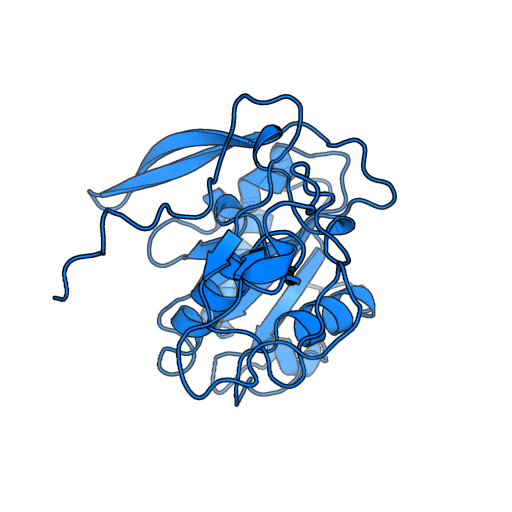 92.44 179 ILE A N 1
ATOM 1402 C CA . ILE A 1 179 ? -4.258 -1.337 16.689 1.00 92.44 179 ILE A CA 1
ATOM 1403 C C . ILE A 1 179 ? -5.472 -0.712 17.385 1.00 92.44 179 ILE A C 1
ATOM 1405 O O . ILE A 1 179 ? -6.363 -0.188 16.719 1.00 92.44 179 ILE A O 1
ATOM 1409 N N . GLY A 1 180 ? -5.461 -0.643 18.716 1.00 93.06 180 GLY A N 1
ATOM 1410 C CA . GLY A 1 180 ? -6.500 0.007 19.509 1.00 93.06 180 GLY A CA 1
ATOM 1411 C C . GLY A 1 180 ? -6.675 1.487 19.167 1.00 93.06 180 GLY A C 1
ATOM 1412 O O . GLY A 1 180 ? -7.807 1.967 19.113 1.00 93.06 180 GLY A O 1
ATOM 1413 N N . TRP A 1 181 ? -5.591 2.214 18.868 1.00 93.69 181 TRP A N 1
ATOM 1414 C CA . TRP A 1 181 ? -5.691 3.611 18.437 1.00 93.69 181 TRP A CA 1
ATOM 1415 C C . TRP A 1 181 ? -6.426 3.755 17.095 1.00 93.69 181 TRP A C 1
ATOM 1417 O O . TRP A 1 181 ? -7.289 4.627 16.970 1.00 93.69 181 TRP A O 1
ATOM 1427 N N . VAL A 1 182 ? -6.144 2.883 16.121 1.00 94.75 182 VAL A N 1
ATOM 1428 C CA . VAL A 1 182 ? -6.845 2.873 14.826 1.00 94.75 182 VAL A CA 1
ATOM 1429 C C . VAL A 1 182 ? -8.311 2.468 14.989 1.00 94.75 182 VAL A C 1
ATOM 1431 O O . VAL A 1 182 ? -9.181 3.157 14.462 1.00 94.75 182 VAL A O 1
ATOM 1434 N N . LEU A 1 183 ? -8.611 1.421 15.765 1.00 93.81 183 LEU A N 1
ATOM 1435 C CA . LEU A 1 183 ? -9.992 0.987 16.025 1.00 93.81 183 LEU A CA 1
ATOM 1436 C C . LEU A 1 183 ? -10.821 2.095 16.699 1.00 93.81 183 LEU A C 1
ATOM 1438 O O . LEU A 1 183 ? -11.912 2.424 16.239 1.00 93.81 183 LEU A O 1
ATOM 1442 N N . ASN A 1 184 ? -10.256 2.773 17.705 1.00 94.00 184 ASN A N 1
ATOM 1443 C CA . ASN A 1 184 ? -10.893 3.932 18.342 1.00 94.00 184 ASN A CA 1
ATOM 1444 C C . ASN A 1 184 ? -11.117 5.096 17.358 1.00 94.00 184 ASN A C 1
ATOM 1446 O O . ASN A 1 184 ? -12.022 5.910 17.547 1.00 94.00 184 ASN A O 1
ATOM 1450 N N . ALA A 1 185 ? -10.256 5.247 16.348 1.00 94.69 185 ALA A N 1
ATOM 1451 C CA . ALA A 1 185 ? -10.419 6.266 15.316 1.00 94.69 185 ALA A CA 1
ATOM 1452 C C . ALA A 1 185 ? -11.547 5.911 14.335 1.00 94.69 185 ALA A C 1
ATOM 1454 O O . ALA A 1 185 ? -12.327 6.796 13.991 1.00 94.69 185 ALA A O 1
ATOM 1455 N N . ILE A 1 186 ? -11.694 4.635 13.961 1.00 93.00 186 ILE A N 1
ATOM 1456 C CA . ILE A 1 186 ? -12.817 4.140 13.145 1.00 93.00 186 ILE A CA 1
ATOM 1457 C C . ILE A 1 186 ? -14.155 4.428 13.841 1.00 93.00 186 ILE A C 1
ATOM 1459 O O . ILE A 1 186 ? -15.064 4.982 13.225 1.00 93.00 186 ILE A O 1
ATOM 1463 N N . GLU A 1 187 ? -14.258 4.126 15.138 1.00 91.06 187 GLU A N 1
ATOM 1464 C CA . GLU A 1 187 ? -15.465 4.384 15.937 1.00 91.06 187 GLU A CA 1
ATOM 1465 C C . GLU A 1 187 ? -15.802 5.875 16.027 1.00 91.06 187 GLU A C 1
ATOM 1467 O O . GLU A 1 187 ? -16.947 6.277 15.818 1.00 91.06 187 GLU A O 1
ATOM 1472 N N . ARG A 1 188 ? -14.798 6.719 16.297 1.00 92.94 188 ARG A N 1
ATOM 1473 C CA . ARG A 1 188 ? -14.972 8.177 16.394 1.00 92.94 188 ARG A CA 1
ATOM 1474 C C . ARG A 1 188 ? -15.419 8.798 15.076 1.00 92.94 188 ARG A C 1
ATOM 1476 O O . ARG A 1 188 ? -16.230 9.721 15.096 1.00 92.94 188 ARG A O 1
ATOM 1483 N N . LEU A 1 189 ? -14.891 8.306 13.957 1.00 91.00 189 LEU A N 1
ATOM 1484 C CA . LEU A 1 189 ? -15.264 8.765 12.622 1.00 91.00 189 LEU A CA 1
ATOM 1485 C C . LEU A 1 189 ? -16.629 8.240 12.168 1.00 91.00 189 LEU A C 1
ATOM 1487 O O . LEU A 1 189 ? -17.157 8.765 11.196 1.00 91.00 189 LEU A O 1
ATOM 1491 N N . LYS A 1 190 ? -17.212 7.257 12.872 1.00 89.50 190 LYS A N 1
ATOM 1492 C CA . LYS A 1 190 ? -18.512 6.650 12.544 1.00 89.50 190 LYS A CA 1
ATOM 1493 C C . LYS A 1 190 ? -18.595 6.220 11.074 1.00 89.50 190 LYS A C 1
ATOM 1495 O O . LYS A 1 190 ? -19.578 6.506 10.399 1.00 89.50 190 LYS A O 1
ATOM 1500 N N . LEU A 1 191 ? -17.537 5.562 10.593 1.00 86.25 191 LEU A N 1
ATOM 1501 C CA . LEU A 1 191 ? -17.436 5.117 9.203 1.00 86.25 191 LEU A CA 1
ATOM 1502 C C . LEU A 1 191 ? -18.559 4.131 8.861 1.00 86.25 191 LEU A C 1
ATOM 1504 O O . LEU A 1 191 ? -18.741 3.137 9.569 1.00 86.25 191 LEU A O 1
ATOM 1508 N N . ASP A 1 192 ? -19.261 4.408 7.764 1.00 82.88 192 ASP A N 1
ATOM 1509 C CA . ASP A 1 192 ? -20.305 3.560 7.192 1.00 82.88 192 ASP A CA 1
ATOM 1510 C C . ASP A 1 192 ? -20.127 3.490 5.659 1.00 82.88 192 ASP A C 1
ATOM 1512 O O . ASP A 1 192 ? -20.200 4.537 5.005 1.00 82.88 192 ASP A O 1
ATOM 1516 N N . PRO A 1 193 ? -19.839 2.308 5.078 1.00 85.88 193 PRO A N 1
ATOM 1517 C CA . PRO A 1 193 ? -19.608 1.028 5.752 1.00 85.88 193 PRO A CA 1
ATOM 1518 C C . PRO A 1 193 ? -18.307 1.019 6.575 1.00 85.88 193 PRO A C 1
ATOM 1520 O O . PRO A 1 193 ? -17.349 1.746 6.295 1.00 85.88 193 PRO A O 1
ATOM 1523 N N . ARG A 1 194 ? -18.252 0.167 7.609 1.00 88.75 194 ARG A N 1
ATOM 1524 C CA . ARG A 1 194 ? -17.028 -0.019 8.404 1.00 88.75 194 ARG A CA 1
ATOM 1525 C C . ARG A 1 194 ? -15.951 -0.713 7.557 1.00 88.75 194 ARG A C 1
ATOM 1527 O O . ARG A 1 194 ? -16.239 -1.760 6.976 1.00 88.75 194 ARG A O 1
ATOM 1534 N N . PRO A 1 195 ? -14.709 -0.194 7.511 1.00 92.25 195 PRO A N 1
ATOM 1535 C CA . PRO A 1 195 ? -13.645 -0.835 6.751 1.00 92.25 195 PRO A CA 1
ATOM 1536 C C . PRO A 1 195 ? -13.221 -2.157 7.395 1.00 92.25 195 PRO A C 1
ATOM 1538 O O . PRO A 1 195 ? -13.222 -2.304 8.620 1.00 92.25 195 PRO A O 1
ATOM 1541 N N . GLN A 1 196 ? -12.784 -3.103 6.567 1.00 93.12 196 GLN A N 1
ATOM 1542 C CA . GLN A 1 196 ? -12.184 -4.349 7.042 1.00 93.12 196 GLN A CA 1
ATOM 1543 C C . GLN A 1 196 ? -10.779 -4.059 7.571 1.00 93.12 196 GLN A C 1
ATOM 1545 O O . GLN A 1 196 ? -9.985 -3.420 6.883 1.00 93.12 196 GLN A O 1
ATOM 1550 N N . VAL A 1 197 ? -10.451 -4.536 8.771 1.00 94.94 197 VAL A N 1
ATOM 1551 C CA . VAL A 1 197 ? -9.139 -4.301 9.390 1.00 94.94 197 VAL A CA 1
ATOM 1552 C C . VAL A 1 197 ? -8.300 -5.575 9.345 1.00 94.94 197 VAL A C 1
ATOM 1554 O O . VAL A 1 197 ? -8.732 -6.637 9.786 1.00 94.94 197 VAL A O 1
ATOM 1557 N N . CYS A 1 198 ? -7.083 -5.460 8.824 1.00 95.12 198 CYS A N 1
ATOM 1558 C CA . CYS A 1 198 ? -6.062 -6.502 8.832 1.00 95.12 198 CYS A CA 1
ATOM 1559 C C . CYS A 1 198 ? -4.927 -6.083 9.769 1.00 95.12 198 CYS A C 1
ATOM 1561 O O . CYS A 1 198 ? -4.630 -4.893 9.882 1.00 95.12 198 CYS A O 1
ATOM 1563 N N . ILE A 1 199 ? -4.268 -7.041 10.417 1.00 94.38 199 ILE A N 1
ATOM 1564 C CA . ILE A 1 199 ? -3.211 -6.757 11.393 1.00 94.38 199 ILE A CA 1
ATOM 1565 C C . ILE A 1 199 ? -1.890 -7.345 10.903 1.00 94.38 199 ILE A C 1
ATOM 1567 O O . ILE A 1 199 ? -1.827 -8.502 10.498 1.00 94.38 199 ILE A O 1
ATOM 1571 N N . LEU A 1 200 ? -0.829 -6.541 10.972 1.00 93.38 200 LEU A N 1
ATOM 1572 C CA . LEU A 1 200 ? 0.549 -7.006 10.877 1.00 93.38 200 LEU A CA 1
ATOM 1573 C C . LEU A 1 200 ? 1.225 -6.797 12.246 1.00 93.38 200 LEU A C 1
ATOM 1575 O O . LEU A 1 200 ? 1.537 -5.651 12.596 1.00 93.38 200 LEU A O 1
ATOM 1579 N N . PRO A 1 201 ? 1.415 -7.866 13.039 1.00 91.00 201 PRO A N 1
ATOM 1580 C CA . PRO A 1 201 ? 1.887 -7.768 14.419 1.00 91.00 201 PRO A CA 1
ATOM 1581 C C . PRO A 1 201 ? 3.366 -7.371 14.496 1.00 91.00 201 PRO A C 1
ATOM 1583 O O . PRO A 1 201 ? 4.235 -8.158 14.132 1.00 91.00 201 PRO A O 1
ATOM 1586 N N . LEU A 1 202 ? 3.666 -6.170 15.002 1.00 87.00 202 LEU A N 1
ATOM 1587 C CA . LEU A 1 202 ? 5.044 -5.672 15.199 1.00 87.00 202 LEU A CA 1
ATOM 1588 C C . LEU A 1 202 ? 5.439 -5.517 16.677 1.00 87.00 202 LEU A C 1
ATOM 1590 O O . LEU A 1 202 ? 6.534 -5.049 16.978 1.00 87.00 202 LEU A O 1
ATOM 1594 N N . GLY A 1 203 ? 4.536 -5.794 17.618 1.00 79.94 203 GLY A N 1
ATOM 1595 C CA . GLY A 1 203 ? 4.824 -5.771 19.056 1.00 79.94 203 GLY A CA 1
ATOM 1596 C C . GLY A 1 203 ? 5.367 -7.105 19.569 1.00 79.94 203 GLY A C 1
ATOM 1597 O O . GLY A 1 203 ? 5.547 -8.039 18.801 1.00 79.94 203 GLY A O 1
ATOM 1598 N N . THR A 1 204 ? 5.596 -7.206 20.876 1.00 76.69 204 THR A N 1
ATOM 1599 C CA . THR A 1 204 ? 6.009 -8.456 21.543 1.00 76.69 204 THR A CA 1
ATOM 1600 C C . THR A 1 204 ? 4.851 -9.205 22.205 1.00 76.69 204 THR A C 1
ATOM 1602 O O . THR A 1 204 ? 5.013 -10.364 22.561 1.00 76.69 204 THR A O 1
ATOM 1605 N N . GLY A 1 205 ? 3.696 -8.558 22.387 1.00 77.94 205 GLY A N 1
ATOM 1606 C CA . GLY A 1 205 ? 2.531 -9.118 23.083 1.00 77.94 205 GLY A CA 1
ATOM 1607 C C . GLY A 1 205 ? 1.240 -8.970 22.289 1.00 77.94 205 GLY A C 1
ATOM 1608 O O . GLY A 1 205 ? 0.250 -8.590 22.884 1.00 77.94 205 GLY A O 1
ATOM 1609 N N . ASN A 1 206 ? 1.288 -9.181 20.961 1.00 83.94 206 ASN A N 1
ATOM 1610 C CA . ASN A 1 206 ? 0.193 -8.914 20.012 1.00 83.94 206 ASN A CA 1
ATOM 1611 C C . ASN A 1 206 ? -1.028 -9.833 20.220 1.00 83.94 206 ASN A C 1
ATOM 1613 O O . ASN A 1 206 ? -1.365 -10.641 19.350 1.00 83.94 206 ASN A O 1
ATOM 1617 N N . ASP A 1 207 ? -1.697 -9.708 21.360 1.00 86.19 207 ASP A N 1
ATOM 1618 C CA . ASP A 1 207 ? -2.799 -10.564 21.797 1.00 86.19 207 ASP A CA 1
ATOM 1619 C C . ASP A 1 207 ? -3.942 -10.540 20.780 1.00 86.19 207 ASP A C 1
ATOM 1621 O O . ASP A 1 207 ? -4.462 -11.583 20.379 1.00 86.19 207 ASP A O 1
ATOM 1625 N N . LEU A 1 208 ? -4.286 -9.350 20.275 1.00 83.31 208 LEU A N 1
ATOM 1626 C CA . LEU A 1 208 ? -5.368 -9.203 19.305 1.00 83.31 208 LEU A CA 1
ATOM 1627 C C . LEU A 1 208 ? -5.028 -9.875 17.966 1.00 83.31 208 LEU A C 1
ATOM 1629 O O . LEU A 1 208 ? -5.895 -10.463 17.324 1.00 83.31 208 LEU A O 1
ATOM 1633 N N . SER A 1 209 ? -3.758 -9.826 17.558 1.00 87.19 209 SER A N 1
ATOM 1634 C CA . SER A 1 209 ? -3.279 -10.520 16.359 1.00 87.19 209 SER A CA 1
ATOM 1635 C C . SER A 1 209 ? -3.372 -12.038 16.515 1.00 87.19 209 SER A C 1
ATOM 1637 O O . SER A 1 209 ? -3.809 -12.723 15.590 1.00 87.19 209 SER A O 1
ATOM 1639 N N . GLN A 1 210 ? -3.009 -12.568 17.687 1.00 86.12 210 GLN A N 1
ATOM 1640 C CA . GLN A 1 210 ? -3.073 -14.003 17.971 1.00 86.12 210 GLN A CA 1
ATOM 1641 C C . GLN A 1 210 ? -4.517 -14.511 17.986 1.00 86.12 210 GLN A C 1
ATOM 1643 O O . GLN A 1 210 ? -4.824 -15.494 17.314 1.00 86.12 210 GLN A O 1
ATOM 1648 N N . VAL A 1 211 ? -5.416 -13.804 18.677 1.00 86.81 211 VAL A N 1
ATOM 1649 C CA . VAL A 1 211 ? -6.844 -14.153 18.753 1.00 86.81 211 VAL A CA 1
ATOM 1650 C C . VAL A 1 211 ? -7.497 -14.146 17.370 1.00 86.81 211 VAL A C 1
ATOM 1652 O O . VAL A 1 211 ? -8.286 -15.034 17.051 1.00 86.81 211 VAL A O 1
ATOM 1655 N N . LEU A 1 212 ? -7.145 -13.175 16.524 1.00 86.19 212 LEU A N 1
ATOM 1656 C CA . LEU A 1 212 ? -7.695 -13.042 15.172 1.00 86.19 212 LEU A CA 1
ATOM 1657 C C . LEU A 1 212 ? -6.959 -13.888 14.117 1.00 86.19 212 LEU A C 1
ATOM 1659 O O . LEU A 1 212 ? -7.328 -13.853 12.944 1.00 86.19 212 LEU A O 1
ATOM 1663 N N . GLY A 1 213 ? -5.938 -14.657 14.508 1.00 84.75 213 GLY A N 1
ATOM 1664 C CA . GLY A 1 213 ? -5.222 -15.575 13.619 1.00 84.75 213 GLY A CA 1
ATOM 1665 C C . GLY A 1 213 ? -4.220 -14.920 12.660 1.00 84.75 213 GLY A C 1
ATOM 1666 O O . GLY A 1 213 ? -3.831 -15.544 11.675 1.00 84.75 213 GLY A O 1
ATOM 1667 N N . TRP A 1 214 ? -3.776 -13.689 12.932 1.00 86.62 214 TRP A N 1
ATOM 1668 C CA . TRP A 1 214 ? -2.737 -12.991 12.155 1.00 86.62 214 TRP A CA 1
ATOM 1669 C C . TRP A 1 214 ? -1.304 -13.354 12.587 1.00 86.62 214 TRP A C 1
ATOM 1671 O O . TRP A 1 214 ? -0.349 -13.049 11.871 1.00 86.62 214 TRP A O 1
ATOM 1681 N N . GLY A 1 215 ? -1.154 -14.059 13.714 1.00 82.94 215 GLY A N 1
ATOM 1682 C CA . GLY A 1 215 ? 0.117 -14.599 14.211 1.00 82.94 215 GLY A CA 1
ATOM 1683 C C . GLY A 1 215 ? 0.717 -13.807 15.375 1.00 82.94 215 GLY A C 1
ATOM 1684 O O . GLY A 1 215 ? 0.159 -12.801 15.813 1.00 82.94 215 GLY A O 1
ATOM 1685 N N . GLU A 1 216 ? 1.848 -14.289 15.894 1.00 76.62 216 GLU A N 1
ATOM 1686 C CA . GLU A 1 216 ? 2.469 -13.768 17.119 1.00 76.62 216 GLU A CA 1
ATOM 1687 C C . GLU A 1 216 ? 3.286 -12.498 16.895 1.00 76.62 216 GLU A C 1
ATOM 1689 O O . GLU A 1 216 ? 2.935 -11.453 17.425 1.00 76.62 216 GLU A O 1
ATOM 1694 N N . THR A 1 217 ? 4.384 -12.576 16.143 1.00 77.25 217 THR A N 1
ATOM 1695 C CA . THR A 1 217 ? 5.279 -11.445 15.868 1.00 77.25 217 THR A CA 1
ATOM 1696 C C . THR A 1 217 ? 5.815 -11.584 14.454 1.00 77.25 217 THR A C 1
ATOM 1698 O O . THR A 1 217 ? 6.262 -12.658 14.052 1.00 77.25 217 THR A O 1
ATOM 1701 N N . PHE A 1 218 ? 5.766 -10.502 13.686 1.00 75.62 218 PHE A N 1
ATOM 1702 C CA . PHE A 1 218 ? 6.442 -10.434 12.404 1.00 75.62 218 PHE A CA 1
ATOM 1703 C C . PHE A 1 218 ? 7.957 -10.415 12.638 1.00 75.62 218 PHE A C 1
ATOM 1705 O O . PHE A 1 218 ? 8.473 -9.516 13.296 1.00 75.62 218 PHE A O 1
ATOM 1712 N N . SER A 1 219 ? 8.663 -11.406 12.101 1.00 66.12 219 SER A N 1
ATOM 1713 C CA . SER A 1 219 ? 10.123 -11.481 12.143 1.00 66.12 219 SER A CA 1
ATOM 1714 C C . SER A 1 219 ? 10.655 -11.850 10.762 1.00 66.12 219 SER A C 1
ATOM 1716 O O . SER A 1 219 ? 10.239 -12.870 10.213 1.00 66.12 219 SER A O 1
ATOM 1718 N N . GLY A 1 220 ? 11.585 -11.061 10.223 1.00 72.00 220 GLY A N 1
ATOM 1719 C CA . GLY A 1 220 ? 12.255 -11.349 8.951 1.00 72.00 220 GLY A CA 1
ATOM 1720 C C . GLY A 1 220 ? 12.1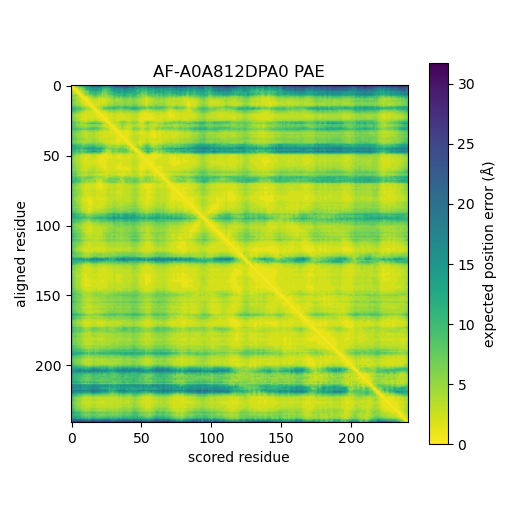56 -10.223 7.922 1.00 72.00 220 GLY A C 1
ATOM 1721 O O . GLY A 1 220 ? 11.804 -9.088 8.244 1.00 72.00 220 GLY A O 1
ATOM 1722 N N . GLU A 1 221 ? 12.505 -10.542 6.675 1.00 78.19 221 GLU A N 1
ATOM 1723 C CA . GLU A 1 221 ? 12.409 -9.612 5.547 1.00 78.19 221 GLU A CA 1
ATOM 1724 C C . GLU A 1 221 ? 10.946 -9.349 5.159 1.00 78.19 221 GLU A C 1
ATOM 1726 O O . GLU A 1 221 ? 10.079 -10.220 5.247 1.00 78.19 221 GLU A O 1
ATOM 1731 N N . VAL A 1 222 ? 10.652 -8.112 4.747 1.00 83.69 222 VAL A N 1
ATOM 1732 C CA . VAL A 1 222 ? 9.285 -7.684 4.421 1.00 83.69 222 VAL A CA 1
ATOM 1733 C C . VAL A 1 222 ? 8.917 -8.081 2.995 1.00 83.69 222 VAL A C 1
ATOM 1735 O O . VAL A 1 222 ? 9.109 -7.311 2.053 1.00 83.69 222 VAL A O 1
ATOM 1738 N N . GLU A 1 223 ? 8.296 -9.250 2.859 1.00 89.00 223 GLU A N 1
ATOM 1739 C CA . GLU A 1 223 ? 7.717 -9.726 1.600 1.00 89.00 223 GLU A CA 1
ATOM 1740 C C . GLU A 1 223 ? 6.275 -9.226 1.419 1.00 89.00 223 GLU A C 1
ATOM 1742 O O . GLU A 1 223 ? 5.294 -9.823 1.867 1.00 89.00 223 GLU A O 1
ATOM 1747 N N . VAL A 1 224 ? 6.131 -8.073 0.756 1.00 93.00 224 VAL A N 1
ATOM 1748 C CA . VAL A 1 224 ? 4.825 -7.415 0.548 1.00 93.00 224 VAL A CA 1
ATOM 1749 C C . VAL A 1 224 ? 3.866 -8.283 -0.269 1.00 93.00 224 VAL A C 1
ATOM 1751 O O . VAL A 1 224 ? 2.668 -8.278 0.004 1.00 93.00 224 VAL A O 1
ATOM 1754 N N . SER A 1 225 ? 4.373 -9.027 -1.252 1.00 92.31 225 SER A N 1
ATOM 1755 C CA . SER A 1 225 ? 3.592 -9.967 -2.067 1.00 92.31 225 SER A CA 1
ATOM 1756 C C . SER A 1 225 ? 2.877 -11.001 -1.196 1.00 92.31 225 SER A C 1
ATOM 1758 O O . SER A 1 225 ? 1.660 -11.142 -1.293 1.00 92.31 225 SER A O 1
ATOM 1760 N N . GLU A 1 226 ? 3.604 -11.643 -0.282 1.00 92.06 226 GLU A N 1
ATOM 1761 C CA . GLU A 1 226 ? 3.053 -12.642 0.633 1.00 92.06 226 GLU A CA 1
ATOM 1762 C C . GLU A 1 226 ? 2.032 -12.042 1.599 1.00 92.06 226 GLU A C 1
ATOM 1764 O O . GLU A 1 226 ? 0.996 -12.652 1.870 1.00 92.06 226 GLU A O 1
ATOM 1769 N N . ILE A 1 227 ? 2.296 -10.840 2.121 1.00 93.94 227 ILE A N 1
ATOM 1770 C CA . ILE A 1 227 ? 1.363 -10.153 3.022 1.00 93.94 227 ILE A CA 1
ATOM 1771 C C . ILE A 1 227 ? 0.062 -9.816 2.281 1.00 93.94 227 ILE A C 1
ATOM 1773 O O . ILE A 1 227 ? -1.024 -10.061 2.806 1.00 93.94 227 ILE A O 1
ATOM 1777 N N . LEU A 1 228 ? 0.150 -9.292 1.056 1.00 94.62 228 LEU A N 1
ATOM 1778 C CA . LEU A 1 228 ? -1.022 -8.989 0.232 1.00 94.62 228 LEU A CA 1
ATOM 1779 C C . LEU A 1 228 ? -1.810 -10.256 -0.129 1.00 94.62 228 LEU A C 1
ATOM 1781 O O . LEU A 1 228 ? -3.040 -10.236 -0.067 1.00 94.62 228 LEU A O 1
ATOM 1785 N N . ASP A 1 229 ? -1.131 -11.364 -0.426 1.00 92.69 229 ASP A N 1
ATOM 1786 C CA . ASP A 1 229 ? -1.772 -12.655 -0.691 1.00 92.69 229 ASP A CA 1
ATOM 1787 C C . ASP A 1 229 ? -2.483 -13.213 0.548 1.00 92.69 229 ASP A C 1
ATOM 1789 O O . ASP A 1 229 ? -3.616 -13.693 0.445 1.00 92.69 229 ASP A O 1
ATOM 1793 N N . LYS A 1 230 ? -1.863 -13.105 1.732 1.00 92.44 230 LYS A N 1
ATOM 1794 C CA . LYS A 1 230 ? -2.490 -13.464 3.015 1.00 92.44 230 LYS A CA 1
ATOM 1795 C C . LYS A 1 230 ? -3.744 -12.632 3.265 1.00 92.44 230 LYS A C 1
ATOM 1797 O O . LYS A 1 230 ? -4.783 -13.200 3.582 1.00 92.44 230 LYS A O 1
ATOM 1802 N N . ILE A 1 231 ? -3.679 -11.315 3.056 1.00 93.12 231 ILE A N 1
ATOM 1803 C CA . ILE A 1 231 ? -4.835 -10.413 3.191 1.00 93.12 231 ILE A CA 1
ATOM 1804 C C . ILE A 1 231 ? -5.939 -10.786 2.201 1.00 93.12 231 ILE A C 1
ATOM 1806 O O . ILE A 1 231 ? -7.113 -10.773 2.558 1.00 93.12 231 ILE A O 1
ATOM 1810 N N . ASN A 1 232 ? -5.588 -11.138 0.965 1.00 90.75 232 ASN A N 1
ATOM 1811 C CA . ASN A 1 232 ? -6.578 -11.491 -0.046 1.00 90.75 232 ASN A CA 1
ATOM 1812 C C . ASN A 1 232 ? -7.298 -12.817 0.244 1.00 90.75 232 ASN A C 1
ATOM 1814 O O . ASN A 1 232 ? -8.452 -12.981 -0.138 1.00 90.75 232 ASN A O 1
ATOM 1818 N N . ARG A 1 233 ? -6.627 -13.754 0.921 1.00 90.81 233 ARG A N 1
ATOM 1819 C CA . ARG A 1 233 ? -7.192 -15.050 1.335 1.00 90.81 233 ARG A CA 1
ATOM 1820 C C . ARG A 1 233 ? -7.822 -15.020 2.730 1.00 90.81 233 ARG A C 1
ATOM 1822 O O . ARG A 1 233 ? -8.406 -16.020 3.143 1.00 90.81 233 ARG A O 1
ATOM 1829 N N . ALA A 1 234 ? -7.678 -13.918 3.463 1.00 91.31 234 ALA A N 1
ATOM 1830 C CA . ALA A 1 234 ? -8.174 -13.799 4.825 1.00 91.31 234 ALA A CA 1
ATOM 1831 C C . ALA A 1 234 ? -9.708 -13.817 4.865 1.00 91.31 234 ALA A C 1
ATOM 1833 O O . ALA A 1 234 ? -10.388 -13.295 3.980 1.00 91.31 234 ALA A O 1
ATOM 1834 N N . ARG A 1 235 ? -10.255 -14.403 5.933 1.00 89.12 235 ARG A N 1
ATOM 1835 C CA . ARG A 1 235 ? -11.694 -14.403 6.202 1.00 89.12 235 ARG A CA 1
ATOM 1836 C C . ARG A 1 235 ? -12.042 -13.237 7.117 1.00 89.12 235 ARG A C 1
ATOM 1838 O O . ARG A 1 235 ? -11.372 -13.021 8.123 1.00 89.12 235 ARG A O 1
ATOM 1845 N N . VAL A 1 236 ? -13.121 -12.535 6.792 1.00 90.56 236 VAL A N 1
ATOM 1846 C CA . VAL A 1 236 ? -13.673 -11.489 7.656 1.00 90.56 236 VAL A CA 1
ATOM 1847 C C . VAL A 1 236 ? -14.303 -12.135 8.888 1.00 90.56 236 VAL A C 1
ATOM 1849 O O . VAL A 1 236 ? -15.051 -13.107 8.774 1.00 90.56 236 VAL A O 1
ATOM 1852 N N . VAL A 1 237 ? -13.980 -11.599 10.060 1.00 90.06 237 VAL A N 1
ATOM 1853 C CA . VAL A 1 237 ? -14.579 -11.972 11.342 1.00 90.06 237 VAL A CA 1
ATOM 1854 C C . VAL A 1 237 ? -15.105 -10.714 12.015 1.00 90.06 237 VAL A C 1
ATOM 1856 O O . VAL A 1 237 ? -14.497 -9.648 11.899 1.00 90.06 237 VAL A O 1
ATOM 1859 N N . GLU A 1 238 ? -16.247 -10.832 12.684 1.00 86.88 238 GLU A N 1
ATOM 1860 C CA . GLU A 1 238 ? -16.768 -9.748 13.508 1.00 86.88 238 GLU A CA 1
ATOM 1861 C C . GLU A 1 238 ? -15.948 -9.664 14.794 1.00 86.88 238 GLU A C 1
ATOM 1863 O O . GLU A 1 238 ? -15.592 -10.680 15.394 1.00 86.88 238 GLU A O 1
ATOM 1868 N N . LEU A 1 239 ? -15.596 -8.440 15.173 1.00 83.31 239 LEU A N 1
ATOM 1869 C CA . LEU A 1 239 ? -14.914 -8.155 16.422 1.00 83.31 239 LEU A CA 1
ATOM 1870 C C . LEU A 1 239 ? -15.923 -7.488 17.349 1.00 83.31 239 LEU A C 1
ATOM 1872 O O . LEU A 1 239 ? -16.303 -6.338 17.113 1.00 83.31 239 LEU A O 1
ATOM 1876 N N . ASP A 1 240 ? -16.325 -8.209 18.390 1.00 72.94 240 ASP A N 1
ATOM 1877 C CA . ASP A 1 240 ? -17.121 -7.646 19.474 1.00 72.94 240 ASP A CA 1
ATOM 1878 C C . ASP A 1 240 ? -16.250 -6.699 20.299 1.00 72.94 240 ASP A C 1
ATOM 1880 O O . ASP A 1 240 ? -15.125 -7.036 20.690 1.00 72.94 240 ASP A O 1
ATOM 1884 N N . ARG A 1 241 ? -16.762 -5.494 20.540 1.00 60.66 241 ARG A N 1
ATOM 1885 C CA . ARG A 1 241 ? -16.081 -4.466 21.319 1.00 60.66 241 ARG A CA 1
ATOM 1886 C C . ARG A 1 241 ? -17.051 -3.728 22.222 1.00 60.66 241 ARG A C 1
ATOM 1888 O O . ARG A 1 241 ? -18.164 -3.414 21.744 1.00 60.66 241 ARG A O 1
#

Radius of gyration: 18.47 Å; Cα contacts (8 Å, |Δi|>4): 432; chains: 1; bounding box: 48×38×50 Å

Solvent-accessible surface area (backbone atoms only — not comparable to full-atom values): 14030 Å² total; per-residue (Å²): 133,86,80,81,67,85,87,62,81,74,87,68,52,53,46,92,49,94,68,48,63,59,49,72,41,75,21,92,68,65,86,87,34,42,15,75,84,82,64,49,77,42,65,81,57,102,53,86,42,32,32,29,21,44,47,43,65,48,31,34,38,69,87,50,58,82,80,54,82,59,71,48,76,27,51,92,52,42,34,36,37,62,58,28,54,32,36,41,73,42,79,45,81,45,97,92,38,81,43,81,41,80,68,46,59,51,88,73,99,54,82,85,50,38,38,52,32,37,42,26,32,40,76,26,43,93,42,48,24,43,56,47,54,54,49,48,37,48,52,37,36,47,78,38,51,35,46,50,83,71,45,60,59,57,69,59,52,46,58,51,73,58,37,57,91,48,67,41,36,36,38,35,34,21,25,57,73,50,48,51,50,44,54,55,40,47,62,74,66,62,54,71,68,69,65,49,78,44,62,43,27,25,31,93,74,17,56,68,28,44,76,73,68,61,39,58,58,72,80,79,85,80,57,61,69,60,53,52,52,50,60,72,70,55,78,92,73,89,80,90,129

Mean predicted aligned error: 5.38 Å

Sequence (241 aa):
MKLANRNIPCKRLSTKGKYTIHHWVHGNLPLCSTCYVCGEICGIQPQLCDFICRWCQRCVHNGCFQVKDNECDFGPYKSVIVPPNCVRLKWVGFKGRRHLIVDSVKCPNIENWSPIIVIANRKSGNNDGESILQAFRSYLNPAQVIDICDIPPESGLEWCHLLPNVDIRVLVCGGDGTIGWVLNAIERLKLDPRPQVCILPLGTGNDLSQVLGWGETFSGEVEVSEILDKINRARVVELDR

Secondary structure (DSSP, 8-state):
-PPP-TTSPPPPS---SSSPBP-EEES-PPTT-BBTTT-PBP--SSSS-SEEETTT--EE-TGGGGSS-SB---GGGTTT---GGGEEEEEEEETTEEEEEEEEE---S-TT---EEEEE-TTSGGGHHHHHHHHHHHHS-GGGEEETTTS-HHHHHHHHHH-TTS--EEEEEE-HHHHHHHHHHHHHHT-SSPPEEEEEE-SS--HHHHHTTS-S---SS--HHHHHHHHHHPPP-----

Foldseek 3Di:
DDDDDPVQDADALADQDPFDWFRKDFAPQPPQAAAPQPRHGPPPDPDRFWIATLQQRHTHGPVRVVVDDGGDCSHPCNQAAQGRHFWDWDWDDDPNDIDIFTDAGDDDPDPNRAHEAEEFACPFQVRVRVLQLVVCVSHYSNNSRHHCVGPNLLSNVVVCVRCVPHAYEYEYEHAPVSVVSNVVSQVVVVRVVRHHYHYQYRHQQRVVCVVQVVDHHDDDHDDVVVVVVCVVPGDGDDDDD